Protein AF-A0A356PA70-F1 (afdb_monomer)

Mean predicted aligned error: 7.34 Å

pLDDT: mean 84.81, std 12.38, range [32.56, 98.0]

Foldseek 3Di:
DPPDDPPCDPVNVVVVVLVVLLVVLLVVCCVVCLVVVVVVDQFDPFFLRAALLNPDLVQLLVSLCVSCVSVVHHDDSVVSSVQSVCVSVVHDDDDPVSVVSSLSSLLSSLVSQVVPDDDQQPPADLADRHHRHGFPDWDQDPDPGFIWTADSRNRDIYGYPSAADSPPRDRDPVQWDWDDDPVDPPDTDTD

Sequence (191 aa):
MNKMEIVVDKTMEEAYQTYSLLNEEVARWQNERGSYWTEELNPAETAPYYPLVDFPERVIIELWKRLNRVIGVLVPESVLRGTWSEFIAGKPVADPELVSCLQITVSGIAHLFNASGPDLDKYEGTGCPICGESAALSLLTPPYGKRRLHCTLCRHEWSMTSVGCIRCGSGDASEQNYLTSGEFPGIEVVA

Structure (mmCIF, N/CA/C/O backbone):
data_AF-A0A356PA70-F1
#
_entry.id   AF-A0A356PA70-F1
#
loop_
_atom_site.group_PDB
_atom_site.id
_atom_site.type_symbol
_atom_site.label_atom_id
_atom_site.label_alt_id
_atom_site.label_comp_id
_atom_site.label_asym_id
_atom_site.label_entity_id
_atom_site.label_seq_id
_atom_site.pdbx_PDB_ins_code
_atom_site.Cartn_x
_atom_site.Cartn_y
_atom_site.Cartn_z
_atom_site.occupancy
_atom_site.B_iso_or_equiv
_atom_site.auth_seq_id
_atom_site.auth_comp_id
_atom_site.auth_asym_id
_atom_site.auth_atom_id
_atom_site.pdbx_PDB_model_num
ATOM 1 N N . MET A 1 1 ? 29.172 -23.279 5.428 1.00 33.22 1 MET A N 1
ATOM 2 C CA . MET A 1 1 ? 27.720 -22.998 5.439 1.00 33.22 1 MET A CA 1
ATOM 3 C C . MET A 1 1 ? 27.346 -22.564 6.841 1.00 33.22 1 MET A C 1
ATOM 5 O O . MET A 1 1 ? 27.142 -23.417 7.693 1.00 33.22 1 MET A O 1
ATOM 9 N N . ASN A 1 2 ? 27.365 -21.257 7.100 1.00 32.56 2 ASN A N 1
ATOM 10 C CA . ASN A 1 2 ? 26.897 -20.723 8.372 1.00 32.56 2 ASN A CA 1
ATOM 11 C C . ASN A 1 2 ? 25.387 -20.523 8.225 1.00 32.56 2 ASN A C 1
ATOM 13 O O . ASN A 1 2 ? 24.948 -19.781 7.348 1.00 32.56 2 ASN A O 1
ATOM 17 N N . LYS A 1 3 ? 24.601 -21.286 8.983 1.00 35.38 3 LYS A N 1
ATOM 18 C CA . LYS A 1 3 ? 23.143 -21.193 8.986 1.00 35.38 3 LYS A CA 1
ATOM 19 C C . LYS A 1 3 ? 22.817 -19.892 9.715 1.00 35.38 3 LYS A C 1
ATOM 21 O O . LYS A 1 3 ? 22.989 -19.815 10.925 1.00 35.38 3 LYS A O 1
ATOM 26 N N . MET A 1 4 ? 22.476 -18.852 8.961 1.00 41.22 4 MET A N 1
ATOM 27 C CA . MET A 1 4 ? 22.088 -17.567 9.528 1.00 41.22 4 MET A CA 1
ATOM 28 C C . MET A 1 4 ? 20.709 -17.748 10.160 1.00 41.22 4 MET A C 1
ATOM 30 O O . MET A 1 4 ? 19.692 -17.746 9.470 1.00 41.22 4 MET A O 1
ATOM 34 N N . GLU A 1 5 ? 20.687 -18.007 11.464 1.00 35.59 5 GLU A N 1
ATOM 35 C CA . GLU A 1 5 ? 19.481 -17.834 12.260 1.00 35.59 5 GLU A CA 1
ATOM 36 C C . GLU A 1 5 ? 19.219 -16.333 12.310 1.00 35.59 5 GLU A C 1
ATOM 38 O O . GLU A 1 5 ? 19.942 -15.583 12.964 1.00 35.59 5 GLU A O 1
ATOM 43 N N . ILE A 1 6 ? 18.218 -15.886 11.552 1.00 47.06 6 ILE A N 1
ATOM 44 C CA . ILE A 1 6 ? 17.604 -14.584 11.786 1.00 47.06 6 ILE A CA 1
ATOM 45 C C . ILE A 1 6 ? 17.016 -14.702 13.188 1.00 47.06 6 ILE A C 1
ATOM 47 O O . ILE A 1 6 ? 15.977 -15.333 13.380 1.00 47.06 6 ILE A O 1
ATOM 51 N N . VAL A 1 7 ? 17.745 -14.195 14.181 1.00 41.38 7 VAL A N 1
ATOM 52 C CA . VAL A 1 7 ? 17.243 -14.072 15.543 1.00 41.38 7 VAL A CA 1
ATOM 53 C C . VAL A 1 7 ? 16.084 -13.097 15.440 1.00 41.38 7 VAL A C 1
ATOM 55 O O . VAL A 1 7 ? 16.290 -11.894 15.292 1.00 41.38 7 VAL A O 1
ATOM 58 N N . VAL A 1 8 ? 14.867 -13.635 15.409 1.00 50.09 8 VAL A N 1
ATOM 59 C CA . VAL A 1 8 ? 13.650 -12.840 15.501 1.00 50.09 8 VAL A CA 1
ATOM 60 C C . VAL A 1 8 ? 13.713 -12.178 16.869 1.00 50.09 8 VAL A C 1
ATOM 62 O O . VAL A 1 8 ? 13.491 -12.821 17.895 1.00 50.09 8 VAL A O 1
ATOM 65 N N . ASP A 1 9 ? 14.137 -10.914 16.890 1.00 68.81 9 ASP A N 1
ATOM 66 C CA . ASP A 1 9 ? 14.060 -10.092 18.086 1.00 68.81 9 ASP A CA 1
ATOM 67 C C . ASP A 1 9 ? 12.597 -10.080 18.542 1.00 68.81 9 ASP A C 1
ATOM 69 O O . ASP A 1 9 ? 11.671 -10.082 17.727 1.00 68.81 9 ASP A O 1
ATOM 73 N N . LYS A 1 10 ? 12.376 -10.078 19.854 1.00 59.66 10 LYS A N 1
ATOM 74 C CA . LYS A 1 10 ? 11.040 -10.051 20.452 1.00 59.66 10 LYS A CA 1
ATOM 75 C C . LYS A 1 10 ? 10.206 -8.881 19.903 1.00 59.66 10 LYS A C 1
ATOM 77 O O . LYS A 1 10 ? 9.001 -9.016 19.731 1.00 59.66 10 LYS A O 1
ATOM 82 N N . THR A 1 11 ? 10.872 -7.785 19.543 1.00 81.75 11 THR A N 1
ATOM 83 C CA . THR A 1 11 ? 10.290 -6.612 18.876 1.00 81.75 11 THR A CA 1
ATOM 84 C C . THR A 1 11 ? 9.773 -6.904 17.457 1.00 81.75 11 THR A C 1
ATOM 86 O O . THR A 1 11 ? 8.719 -6.405 17.068 1.00 81.75 11 THR A O 1
ATOM 89 N N . MET A 1 12 ? 10.469 -7.748 16.687 1.00 83.38 12 MET A N 1
ATOM 90 C CA . MET A 1 12 ? 10.080 -8.142 15.328 1.00 83.38 12 MET A CA 1
ATOM 91 C C . MET A 1 12 ? 8.881 -9.087 15.330 1.00 83.38 12 MET A C 1
ATOM 93 O O . MET A 1 12 ? 8.010 -8.968 14.470 1.00 83.38 12 MET A O 1
ATOM 97 N N . GLU A 1 13 ? 8.818 -9.998 16.301 1.00 88.00 13 GLU A N 1
ATOM 98 C CA . GLU A 1 13 ? 7.667 -10.888 16.477 1.00 88.00 13 GLU A CA 1
ATOM 99 C C . GLU A 1 13 ? 6.405 -10.087 16.835 1.00 88.00 13 GLU A C 1
ATOM 101 O O . GLU A 1 13 ? 5.362 -10.253 16.208 1.00 88.00 13 GLU A O 1
ATOM 106 N N . GLU A 1 14 ? 6.510 -9.149 17.780 1.00 87.31 14 GLU A N 1
ATOM 107 C CA . GLU A 1 14 ? 5.408 -8.251 18.159 1.00 87.31 14 GLU A CA 1
ATOM 108 C C . GLU A 1 14 ? 4.945 -7.379 16.973 1.00 87.31 14 GLU A C 1
ATOM 110 O O . GLU A 1 14 ? 3.739 -7.214 16.737 1.00 87.31 14 GLU A O 1
ATOM 115 N N . ALA A 1 15 ? 5.884 -6.872 16.166 1.00 87.81 15 ALA A N 1
ATOM 116 C CA . ALA A 1 15 ? 5.573 -6.126 14.948 1.00 87.81 15 ALA A CA 1
ATOM 117 C C . ALA A 1 15 ? 4.862 -6.997 13.897 1.00 87.81 15 ALA A C 1
ATOM 119 O O . ALA A 1 15 ? 3.875 -6.561 13.298 1.00 87.81 15 ALA A O 1
ATOM 120 N N . TYR A 1 16 ? 5.313 -8.239 13.693 1.00 90.81 16 TYR A N 1
ATOM 121 C CA . TYR A 1 16 ? 4.684 -9.178 12.763 1.00 90.81 16 TYR A CA 1
ATOM 122 C C . TYR A 1 16 ? 3.275 -9.587 13.208 1.00 90.81 16 TYR A C 1
ATOM 124 O O . TYR A 1 16 ? 2.359 -9.664 12.384 1.00 90.81 16 TYR A O 1
ATOM 132 N N . GLN A 1 17 ? 3.069 -9.797 14.508 1.00 92.25 17 GLN A N 1
ATOM 133 C CA . GLN A 1 17 ? 1.748 -10.077 15.072 1.00 92.25 17 GLN A CA 1
ATOM 134 C C . GLN A 1 17 ? 0.797 -8.898 14.857 1.00 92.25 17 GLN A C 1
ATOM 136 O O . GLN A 1 17 ? -0.317 -9.086 14.366 1.00 92.25 17 GLN A O 1
ATOM 141 N N . THR A 1 18 ? 1.257 -7.674 15.127 1.00 92.06 18 THR A N 1
ATOM 142 C CA . THR A 1 18 ? 0.486 -6.446 14.875 1.00 92.06 18 THR A CA 1
ATOM 143 C C . THR A 1 18 ? 0.126 -6.312 13.396 1.00 92.06 18 THR A C 1
ATOM 145 O O . THR A 1 18 ? -1.032 -6.086 13.047 1.00 92.06 18 THR A O 1
ATOM 148 N N . TYR A 1 19 ? 1.102 -6.515 12.510 1.00 93.12 19 TYR A N 1
ATOM 149 C CA . TYR A 1 19 ? 0.891 -6.527 11.067 1.00 93.12 19 TYR A CA 1
ATOM 150 C C . TYR A 1 19 ? -0.158 -7.566 10.648 1.00 93.12 19 TYR A C 1
ATOM 152 O O . TYR A 1 19 ? -1.049 -7.259 9.856 1.00 93.12 19 TYR A O 1
ATOM 160 N N . SER A 1 20 ? -0.079 -8.785 11.181 1.00 94.69 20 SER A N 1
ATOM 161 C CA . SER A 1 20 ? -1.006 -9.871 10.848 1.00 94.69 20 SER A CA 1
ATOM 162 C C . SER A 1 20 ? -2.437 -9.529 11.266 1.00 94.69 20 SER A C 1
ATOM 164 O O . SER A 1 20 ? -3.341 -9.602 10.435 1.00 94.69 20 SER A O 1
ATOM 166 N N . LEU A 1 21 ? -2.628 -9.028 12.491 1.00 96.00 21 LEU A N 1
ATOM 167 C CA . LEU A 1 21 ? -3.931 -8.573 12.995 1.00 96.00 21 LEU A CA 1
ATOM 168 C C . LEU A 1 21 ? -4.545 -7.466 12.130 1.00 96.00 21 LEU A C 1
ATOM 170 O O . LEU A 1 21 ? -5.741 -7.481 11.839 1.00 96.00 21 LEU A O 1
ATOM 174 N N . LEU A 1 22 ? -3.729 -6.506 11.690 1.00 96.31 22 LEU A N 1
ATOM 175 C CA . LEU A 1 22 ? -4.184 -5.434 10.809 1.00 96.31 22 LEU A CA 1
ATOM 176 C C . LEU A 1 22 ? -4.644 -5.971 9.445 1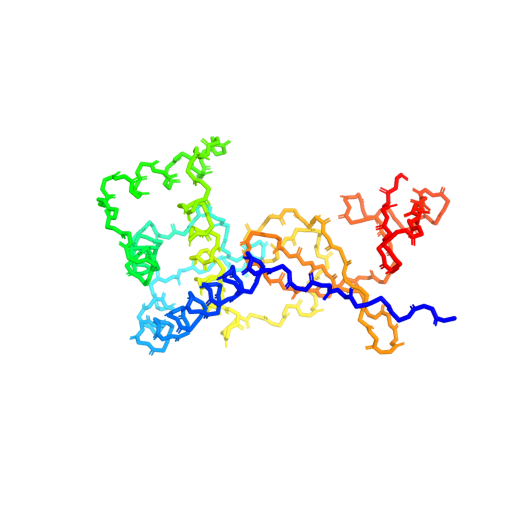.00 96.31 22 LEU A C 1
ATOM 178 O O . LEU A 1 22 ? -5.684 -5.545 8.947 1.00 96.31 22 LEU A O 1
ATOM 182 N N . ASN A 1 23 ? -3.918 -6.924 8.849 1.00 95.62 23 ASN A N 1
ATOM 183 C CA . ASN A 1 23 ? -4.325 -7.535 7.577 1.00 95.62 23 ASN A CA 1
ATOM 184 C C . ASN A 1 23 ? -5.580 -8.411 7.720 1.00 95.62 23 ASN A C 1
ATOM 186 O O . ASN A 1 23 ? -6.406 -8.439 6.808 1.00 95.62 23 ASN A O 1
ATOM 190 N N . GLU A 1 24 ? -5.764 -9.086 8.856 1.00 97.19 24 GLU A N 1
ATOM 191 C CA . GLU A 1 24 ? -7.005 -9.811 9.151 1.00 97.19 24 GLU A CA 1
ATOM 192 C C . GLU A 1 24 ? -8.213 -8.869 9.218 1.00 97.19 24 GLU A C 1
ATOM 194 O O . GLU A 1 24 ? -9.271 -9.183 8.666 1.00 97.19 24 GLU A O 1
ATOM 199 N N . GLU A 1 25 ? -8.069 -7.693 9.840 1.00 98.00 25 GLU A N 1
ATOM 200 C CA . GLU A 1 25 ? -9.142 -6.691 9.854 1.00 98.00 25 GLU A CA 1
ATOM 201 C C . GLU A 1 25 ? -9.393 -6.099 8.466 1.00 98.00 25 GLU A C 1
ATOM 203 O O . GLU A 1 25 ? -10.552 -5.895 8.108 1.00 98.00 25 GLU A O 1
ATOM 208 N N . VAL A 1 26 ? -8.355 -5.880 7.648 1.00 97.06 26 VAL A N 1
ATOM 209 C CA . VAL A 1 26 ? -8.542 -5.502 6.236 1.00 97.06 26 VAL A CA 1
ATOM 210 C C . VAL A 1 26 ? -9.380 -6.554 5.512 1.00 97.06 26 VAL A C 1
ATOM 212 O O . VAL A 1 26 ? -10.379 -6.200 4.891 1.00 97.06 26 VAL A O 1
ATOM 215 N N . ALA A 1 27 ? -9.027 -7.837 5.620 1.00 95.94 27 ALA A N 1
ATOM 216 C CA . ALA A 1 27 ? -9.766 -8.916 4.969 1.00 95.94 27 ALA A CA 1
ATOM 217 C C . ALA A 1 27 ? -11.222 -8.987 5.458 1.00 95.94 27 ALA A C 1
ATOM 219 O O . ALA A 1 27 ? -12.150 -9.153 4.665 1.00 95.94 27 ALA A O 1
ATOM 220 N N . ARG A 1 28 ? -11.450 -8.810 6.763 1.00 97.44 28 ARG A N 1
ATOM 221 C CA . ARG A 1 28 ? -12.800 -8.739 7.336 1.00 97.44 28 ARG A CA 1
ATOM 222 C C . ARG A 1 28 ? -13.589 -7.560 6.774 1.00 97.44 28 ARG A C 1
ATOM 224 O O . ARG A 1 28 ? -14.715 -7.746 6.324 1.00 97.44 28 ARG A O 1
ATOM 231 N N . TRP A 1 29 ? -12.997 -6.370 6.757 1.00 97.19 29 TRP A N 1
ATOM 232 C CA . TRP A 1 29 ? -13.618 -5.176 6.197 1.00 97.19 29 TRP A CA 1
ATOM 233 C C . TRP A 1 29 ? -13.940 -5.342 4.708 1.00 97.19 29 TRP A C 1
ATOM 235 O O . TRP A 1 29 ? -15.041 -4.995 4.293 1.00 97.19 29 TRP A O 1
ATOM 245 N N . GLN A 1 30 ? -13.044 -5.938 3.917 1.00 94.69 30 GLN A N 1
ATOM 246 C CA . GLN A 1 30 ? -13.295 -6.248 2.506 1.00 94.69 30 GLN A CA 1
ATOM 247 C C . GLN A 1 30 ? -14.472 -7.220 2.341 1.00 94.69 30 GLN A C 1
ATOM 249 O O . GLN A 1 30 ? -15.325 -7.004 1.488 1.00 94.69 30 GLN A O 1
ATOM 254 N N . ASN A 1 31 ? -14.581 -8.246 3.186 1.00 94.81 31 ASN A N 1
ATOM 255 C CA . ASN A 1 31 ? -15.717 -9.171 3.148 1.00 94.81 31 ASN A CA 1
ATOM 256 C C . ASN A 1 31 ? -17.044 -8.499 3.551 1.00 94.81 31 ASN A C 1
ATOM 258 O O . ASN A 1 31 ? -18.088 -8.800 2.979 1.00 94.81 31 ASN A O 1
ATOM 262 N N . GLU A 1 32 ? -17.019 -7.592 4.530 1.00 96.00 32 GLU A N 1
ATOM 263 C CA . GLU A 1 32 ? -18.214 -6.905 5.045 1.00 96.00 32 GLU A CA 1
ATOM 264 C C . GLU A 1 32 ? -18.683 -5.737 4.166 1.00 96.00 32 GLU A C 1
ATOM 266 O O . GLU A 1 32 ? -19.878 -5.448 4.088 1.00 96.00 32 GLU A O 1
ATOM 271 N N . ARG A 1 33 ? -17.736 -4.999 3.583 1.00 94.69 33 ARG A N 1
ATOM 272 C CA . ARG A 1 33 ? -17.954 -3.679 2.970 1.00 94.69 33 ARG A CA 1
ATOM 273 C C . ARG A 1 33 ? -17.484 -3.612 1.521 1.00 94.69 33 ARG A C 1
ATOM 275 O O . ARG A 1 33 ? -17.727 -2.600 0.872 1.00 94.69 33 ARG A O 1
ATOM 282 N N . GLY A 1 34 ? -16.827 -4.657 1.019 1.00 90.38 34 GLY A N 1
ATOM 283 C CA . GLY A 1 34 ? -16.203 -4.670 -0.301 1.00 90.38 34 GLY A CA 1
ATOM 284 C C . GLY A 1 34 ? -17.190 -4.391 -1.419 1.00 90.38 34 GLY A C 1
ATOM 285 O O . GLY A 1 34 ? -16.941 -3.480 -2.187 1.00 90.38 34 GLY A O 1
ATOM 286 N N . SER A 1 35 ? -18.341 -5.072 -1.466 1.00 90.06 35 SER A N 1
ATOM 287 C CA . SER A 1 35 ? -19.355 -4.838 -2.511 1.00 90.06 35 SER A CA 1
ATOM 288 C C . SER A 1 35 ? -19.835 -3.386 -2.552 1.00 90.06 35 SER A C 1
ATOM 290 O O . SER A 1 35 ? -19.812 -2.760 -3.606 1.00 90.06 35 SER A O 1
ATOM 292 N N . TYR A 1 36 ? -20.187 -2.832 -1.389 1.00 92.06 36 TYR A N 1
ATOM 293 C CA . TYR A 1 36 ? -20.595 -1.435 -1.250 1.00 92.06 36 TYR A CA 1
ATOM 294 C C . TYR A 1 36 ? -19.511 -0.475 -1.755 1.00 92.06 36 TYR A C 1
ATOM 296 O O . TYR A 1 36 ? -19.795 0.451 -2.509 1.00 92.06 36 TYR A O 1
ATOM 304 N N . TRP A 1 37 ? -18.255 -0.691 -1.356 1.00 91.25 37 TRP A N 1
ATOM 305 C CA . TRP A 1 37 ? -17.171 0.190 -1.776 1.00 91.25 37 TRP A CA 1
ATOM 306 C C . TRP A 1 37 ? -16.777 -0.012 -3.234 1.00 91.25 37 TRP A C 1
ATOM 308 O O . TRP A 1 37 ? -16.460 0.970 -3.883 1.00 91.25 37 TRP A O 1
ATOM 318 N N . THR A 1 38 ? -16.847 -1.221 -3.781 1.00 86.38 38 THR A N 1
ATOM 319 C CA . THR A 1 38 ? -16.597 -1.472 -5.205 1.00 86.38 38 THR A CA 1
ATOM 320 C C . THR A 1 38 ? -17.609 -0.749 -6.097 1.00 86.38 38 THR A C 1
ATOM 322 O O . THR A 1 38 ? -17.225 -0.284 -7.161 1.00 86.38 38 THR A O 1
ATOM 325 N N . GLU A 1 39 ? -18.869 -0.601 -5.672 1.00 86.12 39 GLU A N 1
ATOM 326 C CA . GLU A 1 39 ? -19.876 0.198 -6.397 1.00 86.12 39 GLU A CA 1
ATOM 327 C C . GLU A 1 39 ? -19.610 1.711 -6.308 1.00 86.12 39 GLU A C 1
ATOM 329 O O . GLU A 1 39 ? -19.845 2.452 -7.260 1.00 86.12 39 GLU A O 1
ATOM 334 N N . GLU A 1 40 ? -19.114 2.177 -5.163 1.00 86.94 40 GLU A N 1
ATOM 335 C CA . GLU A 1 40 ? -18.864 3.598 -4.896 1.00 86.94 40 GLU A CA 1
ATOM 336 C C . GLU A 1 40 ? -17.494 4.091 -5.388 1.00 86.94 40 GLU A C 1
ATOM 338 O O . GLU A 1 40 ? -17.271 5.298 -5.528 1.00 86.94 40 GLU A O 1
ATOM 343 N N . LEU A 1 41 ? -16.547 3.179 -5.583 1.00 84.12 41 LEU A N 1
ATOM 344 C CA . LEU A 1 41 ? -15.238 3.458 -6.143 1.00 84.12 41 LEU A CA 1
ATOM 345 C C . LEU A 1 41 ? -15.380 3.480 -7.673 1.00 84.12 41 LEU A C 1
ATOM 347 O O . LEU A 1 41 ? -15.794 2.503 -8.279 1.00 84.12 41 LEU A O 1
ATOM 351 N N . ASN A 1 42 ? -14.963 4.570 -8.320 1.00 80.81 42 ASN A N 1
ATOM 352 C CA . ASN A 1 42 ? -15.040 4.727 -9.777 1.00 80.81 42 ASN A CA 1
ATOM 353 C C . ASN A 1 42 ? -13.627 4.740 -10.390 1.00 80.81 42 ASN A C 1
ATOM 355 O O . ASN A 1 42 ? -12.970 5.781 -10.313 1.00 80.81 42 ASN A O 1
ATOM 359 N N . PRO A 1 43 ? -13.121 3.612 -10.920 1.00 80.69 43 PRO A N 1
ATOM 360 C CA . PRO A 1 43 ? -11.761 3.545 -11.432 1.00 80.69 43 PRO A CA 1
ATOM 361 C C . PRO A 1 43 ? -11.660 4.330 -12.734 1.00 80.69 43 PRO A C 1
ATOM 363 O O . PRO A 1 43 ? -12.626 4.420 -13.493 1.00 80.69 43 PRO A O 1
ATOM 366 N N . ALA A 1 44 ? -10.471 4.841 -13.035 1.00 84.88 44 ALA A N 1
ATOM 367 C CA . ALA A 1 44 ? -10.174 5.330 -14.373 1.00 84.88 44 ALA A CA 1
ATOM 368 C C . ALA A 1 44 ? -10.302 4.197 -15.409 1.00 84.88 44 ALA A C 1
ATOM 370 O O . ALA A 1 44 ? -10.119 3.023 -15.099 1.00 84.88 44 ALA A O 1
ATOM 371 N N . GLU A 1 45 ? -10.574 4.540 -16.668 1.00 83.31 45 GLU A N 1
ATOM 372 C CA . GLU A 1 45 ? -10.654 3.545 -17.750 1.00 83.31 45 GLU A CA 1
ATOM 373 C C . GLU A 1 45 ? -9.283 2.934 -18.090 1.00 83.31 45 GLU A C 1
ATOM 375 O O . GLU A 1 45 ? -9.195 1.825 -18.616 1.00 83.31 45 GLU A O 1
ATOM 380 N N . THR A 1 46 ? -8.203 3.653 -17.781 1.00 85.12 46 THR A N 1
ATOM 381 C CA . THR A 1 46 ? -6.821 3.262 -18.068 1.00 85.12 46 THR A CA 1
ATOM 382 C C . THR A 1 46 ? -5.932 3.487 -16.856 1.00 85.12 46 THR A C 1
ATOM 384 O O . THR A 1 46 ? -6.148 4.429 -16.099 1.00 85.12 46 THR A O 1
ATOM 387 N N . ALA A 1 47 ? -4.887 2.669 -16.717 1.00 86.44 47 ALA A N 1
ATOM 388 C CA . ALA A 1 47 ? -3.906 2.807 -15.648 1.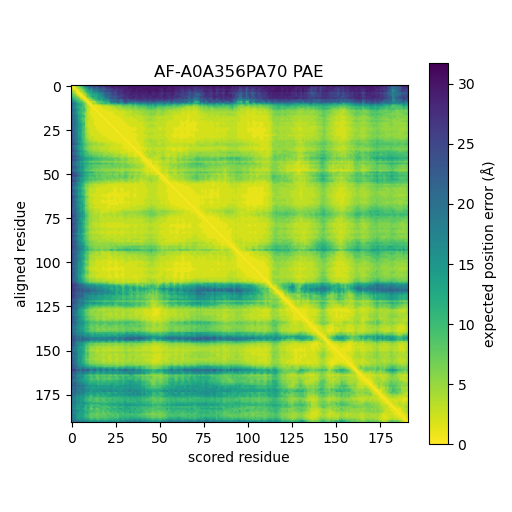00 86.44 47 ALA A CA 1
ATOM 389 C C . ALA A 1 47 ? -3.247 4.212 -15.617 1.00 86.44 47 ALA A C 1
ATOM 391 O O . ALA A 1 47 ? -2.883 4.727 -16.679 1.00 86.44 47 ALA A O 1
ATOM 392 N N . PRO A 1 48 ? -3.001 4.794 -14.426 1.00 89.56 48 PRO A N 1
ATOM 393 C CA . PRO A 1 48 ? -3.346 4.256 -13.108 1.00 89.56 48 PRO A CA 1
ATOM 394 C C . PRO A 1 48 ? -4.859 4.267 -12.831 1.00 89.56 48 PRO A C 1
ATOM 396 O O . PRO A 1 48 ? -5.514 5.285 -13.024 1.00 89.56 48 PRO A O 1
ATOM 399 N N . TYR A 1 49 ? -5.407 3.140 -12.363 1.00 86.19 49 TYR A N 1
ATOM 400 C CA . TYR A 1 49 ? -6.857 2.970 -12.178 1.00 86.19 49 TYR A CA 1
ATOM 401 C C . TYR A 1 49 ? -7.416 3.744 -10.975 1.00 86.19 49 TYR A C 1
ATOM 403 O O . TYR A 1 49 ? -8.561 4.179 -11.012 1.00 86.19 49 TYR A O 1
ATOM 411 N N . TYR A 1 50 ? -6.614 3.932 -9.927 1.00 83.81 50 TYR A N 1
ATOM 412 C CA . TYR A 1 50 ? -6.943 4.730 -8.744 1.00 83.81 50 TYR A CA 1
ATOM 413 C C . TYR A 1 50 ? -5.716 5.476 -8.237 1.00 83.81 50 TYR A C 1
ATOM 415 O O . TYR A 1 50 ? -5.099 5.038 -7.259 1.00 83.81 50 TYR A O 1
ATOM 423 N N . PRO A 1 51 ? -5.346 6.607 -8.859 1.00 83.88 51 PRO A N 1
ATOM 424 C CA . PRO A 1 51 ? -4.371 7.513 -8.273 1.00 83.88 51 PRO A CA 1
ATOM 425 C C . PRO A 1 51 ? -4.691 7.759 -6.798 1.00 83.88 51 PRO A C 1
ATOM 427 O O . PRO A 1 51 ? -5.851 7.920 -6.426 1.00 83.88 51 PRO A O 1
ATOM 430 N N . LEU A 1 52 ? -3.666 7.795 -5.943 1.00 79.50 52 LEU A N 1
ATOM 431 C CA . LEU A 1 52 ? -3.858 7.948 -4.494 1.00 79.50 52 LEU A CA 1
ATOM 432 C C . LEU A 1 52 ? -4.751 9.157 -4.142 1.00 79.50 52 LEU A C 1
ATOM 434 O O . LEU A 1 52 ? -5.561 9.091 -3.220 1.00 79.50 52 LEU A O 1
ATOM 438 N N . VAL A 1 53 ? -4.604 10.246 -4.898 1.00 80.25 53 VAL A N 1
ATOM 439 C CA . VAL A 1 53 ? -5.359 11.498 -4.737 1.00 80.25 53 VAL A CA 1
ATOM 440 C C . VAL A 1 53 ? -6.854 11.360 -5.040 1.00 80.25 53 VAL A C 1
ATOM 442 O O . VAL A 1 53 ? -7.637 12.183 -4.573 1.00 80.25 53 VAL A O 1
ATOM 445 N N . ASP A 1 54 ? -7.252 10.310 -5.759 1.00 84.06 54 ASP A N 1
ATOM 446 C CA . ASP A 1 54 ? -8.630 10.076 -6.191 1.00 84.06 54 ASP A CA 1
ATOM 447 C C . ASP A 1 54 ? -9.394 9.127 -5.254 1.00 84.06 54 ASP A C 1
ATOM 449 O O . ASP A 1 54 ? -10.596 8.910 -5.435 1.00 84.06 54 ASP A O 1
ATOM 453 N N . PHE A 1 55 ? -8.746 8.569 -4.219 1.00 83.44 55 PHE A N 1
ATOM 454 C CA . PHE A 1 55 ? -9.461 7.766 -3.229 1.00 83.44 55 PHE A CA 1
ATOM 455 C C . PHE A 1 55 ? -10.502 8.619 -2.492 1.00 83.44 55 PHE A C 1
ATOM 457 O O . PHE A 1 55 ? -10.151 9.640 -1.888 1.00 83.44 55 PHE A O 1
ATOM 464 N N . PRO A 1 56 ? -11.77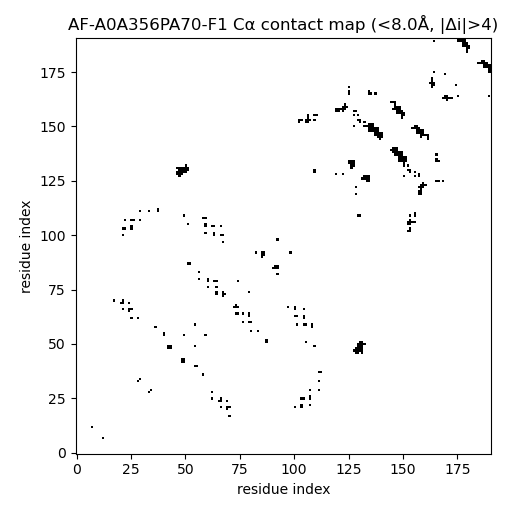9 8.187 -2.441 1.00 89.62 56 PRO A N 1
ATOM 465 C CA . PRO A 1 56 ? -12.783 8.886 -1.657 1.00 89.62 56 PRO A CA 1
ATOM 466 C C . PRO A 1 56 ? -12.367 8.935 -0.184 1.00 89.62 56 PRO A C 1
ATOM 468 O O . PRO A 1 56 ? -12.230 7.899 0.464 1.00 89.62 56 PRO A O 1
ATOM 471 N N . GLU A 1 57 ? -12.238 10.132 0.389 1.00 93.00 57 GLU A N 1
ATOM 472 C CA . GLU A 1 57 ? -11.795 10.301 1.783 1.00 93.00 57 GLU A CA 1
ATOM 473 C C . GLU A 1 57 ? -12.605 9.429 2.761 1.00 93.00 57 GLU A C 1
ATOM 475 O O . GLU A 1 57 ? -12.057 8.814 3.667 1.00 93.00 57 GLU A O 1
ATOM 480 N N . ARG A 1 58 ? -13.915 9.285 2.535 1.00 94.44 58 ARG A N 1
ATOM 481 C CA . ARG A 1 58 ? -14.799 8.430 3.344 1.00 94.44 58 ARG A CA 1
ATOM 482 C C . ARG A 1 58 ? -14.320 6.978 3.479 1.00 94.44 58 ARG A C 1
ATOM 484 O O . ARG A 1 58 ? -14.429 6.433 4.575 1.00 94.44 58 ARG A O 1
ATOM 491 N N . VAL A 1 59 ? -13.792 6.364 2.415 1.00 93.81 59 VAL A N 1
ATOM 492 C CA . VAL A 1 59 ? -13.343 4.962 2.464 1.00 93.81 59 VAL A CA 1
ATOM 493 C C . VAL A 1 59 ? -12.026 4.851 3.227 1.00 93.81 59 VAL A C 1
ATOM 495 O O . VAL A 1 59 ? -11.867 3.953 4.054 1.00 93.81 59 VAL A O 1
ATOM 498 N N . ILE A 1 60 ? -11.133 5.829 3.032 1.00 95.00 60 ILE A N 1
ATOM 499 C CA . ILE A 1 60 ? -9.864 5.942 3.756 1.00 95.00 60 ILE A CA 1
ATOM 500 C C . ILE A 1 60 ? -10.144 6.063 5.251 1.00 95.00 60 ILE A C 1
ATOM 502 O O . ILE A 1 60 ? -9.664 5.260 6.042 1.00 95.00 60 ILE A O 1
ATOM 506 N N . ILE A 1 61 ? -10.977 7.026 5.644 1.00 96.94 61 ILE A N 1
ATOM 507 C CA . ILE A 1 61 ? -11.290 7.290 7.049 1.00 96.94 61 ILE A CA 1
ATOM 508 C C . ILE A 1 61 ? -12.028 6.110 7.697 1.00 96.94 61 ILE A C 1
ATOM 510 O O . ILE A 1 61 ? -11.741 5.790 8.852 1.00 96.94 61 ILE A O 1
ATOM 514 N N . GLU A 1 62 ? -12.944 5.437 6.987 1.00 97.12 62 GLU A N 1
ATOM 515 C CA . GLU A 1 62 ? -13.661 4.263 7.511 1.00 97.12 62 GLU A CA 1
ATOM 516 C C . GLU A 1 62 ? -12.693 3.135 7.890 1.00 97.12 62 GLU A C 1
ATOM 518 O O . GLU A 1 62 ? -12.693 2.687 9.044 1.00 97.12 62 GLU A O 1
ATOM 523 N N . LEU A 1 63 ? -11.861 2.692 6.943 1.00 97.31 63 LEU A N 1
ATOM 524 C CA . LEU A 1 63 ? -10.933 1.588 7.176 1.00 97.31 63 LEU A CA 1
ATOM 525 C C . LEU A 1 63 ? -9.807 2.002 8.130 1.00 97.31 63 LEU A C 1
ATOM 527 O O . LEU A 1 63 ? -9.522 1.281 9.085 1.00 97.31 63 LEU A O 1
ATOM 531 N N . TRP A 1 64 ? -9.230 3.193 7.969 1.00 97.19 64 TRP A N 1
ATOM 532 C CA . TRP A 1 64 ? -8.144 3.658 8.833 1.00 97.19 64 TRP A CA 1
ATOM 533 C C . TRP A 1 64 ? -8.565 3.733 10.301 1.00 97.19 64 TRP A C 1
ATOM 535 O O . TRP A 1 64 ? -7.828 3.313 11.195 1.00 97.19 64 TRP A O 1
ATOM 545 N N . LYS A 1 65 ? -9.790 4.191 10.571 1.00 97.19 65 LYS A N 1
ATOM 546 C CA . LYS A 1 65 ? -10.364 4.214 11.922 1.00 97.19 65 LYS A CA 1
ATOM 547 C C . LYS A 1 65 ? -10.566 2.810 12.493 1.00 97.19 65 LYS A C 1
ATOM 549 O O . LYS A 1 65 ? -10.394 2.630 13.698 1.00 97.19 65 LYS A O 1
ATOM 554 N N . ARG A 1 66 ? -10.928 1.819 11.668 1.00 97.19 66 ARG A N 1
ATOM 555 C CA . ARG A 1 66 ? -11.007 0.408 12.090 1.00 97.19 66 ARG A CA 1
ATOM 556 C C . ARG A 1 66 ? -9.630 -0.136 12.458 1.00 97.19 66 ARG A C 1
ATOM 558 O O . ARG A 1 66 ? -9.482 -0.675 13.549 1.00 97.19 66 ARG A O 1
ATOM 565 N N . LEU A 1 67 ? -8.626 0.088 11.613 1.00 97.62 67 LEU A N 1
ATOM 566 C CA . LEU A 1 67 ? -7.257 -0.373 11.855 1.00 97.62 67 LEU A CA 1
ATOM 567 C C . LEU A 1 67 ? -6.658 0.221 13.135 1.00 97.62 67 LEU A C 1
ATOM 569 O O . LEU A 1 67 ? -6.141 -0.521 13.965 1.00 97.62 67 LEU A O 1
ATOM 573 N N . ASN A 1 68 ? -6.828 1.527 13.365 1.00 95.69 68 ASN A N 1
ATOM 574 C CA . ASN A 1 68 ? -6.392 2.160 14.615 1.00 95.69 68 ASN A CA 1
ATOM 575 C C . ASN A 1 68 ? -7.058 1.526 15.854 1.00 95.69 68 ASN A C 1
ATOM 577 O O . ASN A 1 68 ? -6.406 1.314 16.872 1.00 95.69 68 ASN A O 1
ATOM 581 N N . ARG A 1 69 ? -8.344 1.152 15.772 1.00 95.25 69 ARG A N 1
ATOM 582 C CA . ARG A 1 69 ? -9.042 0.480 16.883 1.00 95.25 69 ARG A CA 1
ATOM 583 C C . ARG A 1 69 ? -8.503 -0.917 17.169 1.00 95.25 69 ARG A C 1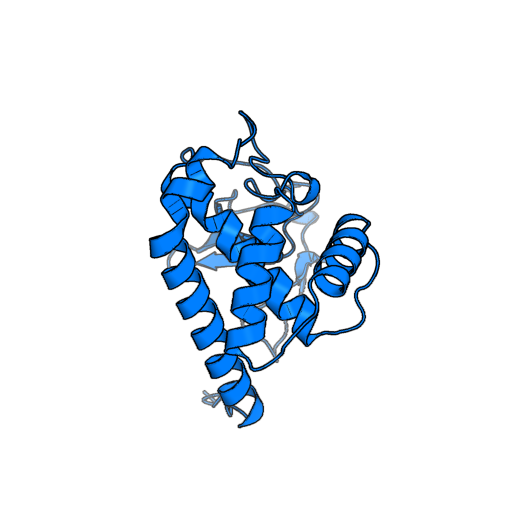
ATOM 585 O O . ARG A 1 69 ? -8.467 -1.296 18.335 1.00 95.25 69 ARG A O 1
ATOM 592 N N . VAL A 1 70 ? -8.095 -1.667 16.142 1.00 95.00 70 VAL A N 1
ATOM 593 C CA . VAL A 1 70 ? -7.502 -3.008 16.307 1.00 95.00 70 VAL A CA 1
ATOM 594 C C . VAL A 1 70 ? -6.232 -2.946 17.145 1.00 95.00 70 VAL A C 1
ATOM 596 O O . VAL A 1 70 ? -6.031 -3.795 18.007 1.00 95.00 70 VAL A O 1
ATOM 599 N N . ILE A 1 71 ? -5.427 -1.900 16.962 1.00 92.12 71 ILE A N 1
ATOM 600 C CA . ILE A 1 71 ? -4.210 -1.669 17.753 1.00 92.12 71 ILE A CA 1
ATOM 601 C C . ILE A 1 71 ? -4.469 -0.884 19.052 1.00 92.12 71 ILE A C 1
ATOM 603 O O . ILE A 1 71 ? -3.533 -0.448 19.712 1.00 92.12 71 ILE A O 1
ATOM 607 N N . GLY A 1 72 ? -5.736 -0.689 19.438 1.00 91.62 72 GLY A N 1
ATOM 608 C CA . GLY A 1 72 ? -6.118 -0.036 20.693 1.00 91.62 72 GLY A CA 1
ATOM 609 C C . GLY A 1 72 ? -5.990 1.492 20.705 1.00 91.62 72 GLY A C 1
ATOM 610 O O . GLY A 1 72 ? -6.125 2.100 21.767 1.00 91.62 72 GLY A O 1
ATOM 611 N N . VAL A 1 73 ? -5.773 2.131 19.552 1.00 91.62 73 VAL A N 1
ATOM 612 C CA . VAL A 1 73 ? -5.609 3.586 19.434 1.00 91.62 73 VAL A CA 1
ATOM 613 C C . VAL A 1 73 ? -6.924 4.234 18.997 1.00 91.62 73 VAL A C 1
ATOM 615 O O . VAL A 1 73 ? -7.495 3.937 17.946 1.00 91.62 73 VAL A O 1
ATOM 618 N N . LEU A 1 74 ? -7.425 5.167 19.806 1.00 92.25 74 LEU A N 1
ATOM 619 C CA . LEU A 1 74 ? -8.599 5.971 19.470 1.00 92.25 74 LEU A CA 1
ATOM 620 C C . LEU A 1 74 ? -8.164 7.313 18.885 1.00 92.25 74 LEU A C 1
ATOM 622 O O . LEU A 1 74 ? -7.890 8.261 19.616 1.00 92.25 74 LEU A O 1
ATOM 626 N N . VAL A 1 75 ? -8.145 7.396 17.557 1.00 93.19 75 VAL A N 1
ATOM 627 C CA . VAL A 1 75 ? -7.818 8.633 16.840 1.00 93.19 75 VAL A CA 1
ATOM 628 C C . VAL A 1 75 ? -9.106 9.389 16.486 1.00 93.19 75 VAL A C 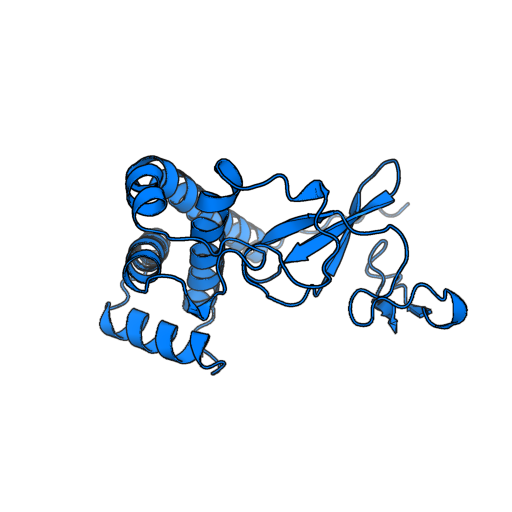1
ATOM 630 O O . VAL A 1 75 ? -10.004 8.807 15.862 1.00 93.19 75 VAL A O 1
ATOM 633 N N . PRO A 1 76 ? -9.246 10.674 16.867 1.00 95.38 76 PRO A N 1
ATOM 634 C CA . PRO A 1 76 ? -10.366 11.497 16.433 1.00 95.38 76 PRO A CA 1
ATOM 635 C C . PRO A 1 76 ? -10.418 11.610 14.910 1.00 95.38 76 PRO A C 1
ATOM 637 O O . PRO A 1 76 ? -9.401 11.746 14.237 1.00 95.38 76 PRO A O 1
ATOM 640 N N . GLU A 1 77 ? -11.624 11.626 14.353 1.00 95.56 77 GLU A N 1
ATOM 641 C CA . GLU A 1 77 ? -11.801 11.675 12.900 1.00 95.56 77 GLU A CA 1
ATOM 642 C C . GLU A 1 77 ? -11.244 12.957 12.265 1.00 95.56 77 GLU A C 1
ATOM 644 O O . GLU A 1 77 ? -10.741 12.923 11.147 1.00 95.56 77 GLU A O 1
ATOM 649 N N . SER A 1 78 ? -11.277 14.077 12.993 1.00 95.56 78 SER A N 1
ATOM 650 C CA . SER A 1 78 ? -10.658 15.334 12.563 1.00 95.56 78 SER A CA 1
ATOM 651 C C . SER A 1 78 ? -9.146 15.210 12.372 1.00 95.56 78 SER A C 1
ATOM 653 O O . SER A 1 78 ? -8.608 15.807 11.443 1.00 95.56 78 SER A O 1
ATOM 655 N N . VAL A 1 79 ? -8.474 14.415 13.213 1.00 94.69 79 VAL A N 1
ATOM 656 C CA . VAL A 1 79 ? -7.040 14.131 13.086 1.00 94.69 79 VAL A CA 1
ATOM 657 C C . VAL A 1 79 ? -6.802 13.270 11.852 1.00 94.69 79 VAL A C 1
ATOM 659 O O . VAL A 1 79 ? -6.002 13.657 11.013 1.00 94.69 79 VAL A O 1
ATOM 662 N N . LEU A 1 80 ? -7.565 12.184 11.671 1.00 95.62 80 LEU A N 1
ATOM 663 C CA . LEU A 1 80 ? -7.443 11.321 10.487 1.00 95.62 80 LEU A CA 1
ATOM 664 C C . LEU A 1 80 ? -7.616 12.106 9.176 1.00 95.62 80 LEU A C 1
ATOM 666 O O . LEU A 1 80 ? -6.818 11.952 8.258 1.00 95.62 80 LEU A O 1
ATOM 670 N N . ARG A 1 81 ? -8.623 12.985 9.094 1.00 95.56 81 ARG A N 1
ATOM 671 C CA . ARG A 1 81 ? -8.856 13.836 7.911 1.00 95.56 81 ARG A CA 1
ATOM 672 C C . ARG A 1 81 ? -7.722 14.835 7.688 1.00 95.56 81 ARG A C 1
ATOM 674 O O . ARG A 1 81 ? -7.260 14.993 6.562 1.00 95.56 81 ARG A O 1
ATOM 681 N N . GLY A 1 82 ? -7.242 15.477 8.756 1.00 94.12 82 GLY A N 1
ATOM 682 C CA . GLY A 1 82 ? -6.092 16.380 8.684 1.00 94.12 82 GLY A CA 1
ATOM 683 C C . GLY A 1 82 ? -4.840 15.669 8.172 1.00 94.12 82 GLY A C 1
ATOM 684 O O . GLY A 1 82 ? -4.218 16.127 7.218 1.00 94.12 82 GLY A O 1
ATOM 685 N N . THR A 1 83 ? -4.527 14.502 8.734 1.00 93.69 83 THR A N 1
ATOM 686 C CA . THR A 1 83 ? -3.370 13.700 8.330 1.00 93.69 83 THR A CA 1
ATOM 687 C C . THR A 1 83 ? -3.506 13.163 6.908 1.00 93.69 83 THR A C 1
ATOM 689 O O . THR A 1 83 ? -2.532 13.184 6.163 1.00 93.69 83 THR A O 1
ATOM 692 N N . TRP A 1 84 ? -4.701 12.727 6.493 1.00 94.06 84 TRP A N 1
ATOM 693 C CA . TRP A 1 84 ? -4.955 12.344 5.102 1.00 94.06 84 TRP A CA 1
ATOM 694 C C . TRP A 1 84 ? -4.666 13.507 4.149 1.00 94.06 84 TRP A C 1
ATOM 696 O O . TRP A 1 84 ? -3.941 13.330 3.173 1.00 94.06 84 TRP A O 1
ATOM 706 N N . SER A 1 85 ? -5.161 14.705 4.474 1.00 92.69 85 SER A N 1
ATOM 707 C CA . SER A 1 85 ? -4.927 15.925 3.694 1.00 92.69 85 SER A CA 1
ATOM 708 C C . SER A 1 85 ? -3.441 16.293 3.589 1.00 92.69 85 SER A C 1
ATOM 710 O O . SER A 1 85 ? -2.969 16.697 2.526 1.00 92.69 85 SER A O 1
ATOM 712 N N . GLU A 1 86 ? -2.681 16.135 4.672 1.00 92.19 86 GLU A N 1
ATOM 713 C CA . GLU A 1 86 ? -1.231 16.344 4.669 1.00 92.19 86 GLU A CA 1
ATOM 714 C C . GLU A 1 86 ? -0.501 15.298 3.821 1.00 92.19 86 GLU A C 1
ATOM 716 O O . GLU A 1 86 ? 0.356 15.660 3.012 1.00 92.19 86 GLU A O 1
ATOM 721 N N . PHE A 1 87 ? -0.882 14.028 3.956 1.00 90.88 87 PHE A N 1
ATOM 722 C CA . PHE A 1 87 ? -0.287 12.914 3.228 1.00 90.88 87 PHE A CA 1
ATOM 723 C C . PHE A 1 87 ? -0.454 13.059 1.712 1.00 90.88 87 PHE A C 1
ATOM 725 O O . PHE A 1 87 ? 0.533 12.998 0.980 1.00 90.88 87 PHE A O 1
ATOM 732 N N . ILE A 1 88 ? -1.671 13.337 1.229 1.00 89.75 88 ILE A N 1
ATOM 733 C CA . ILE A 1 88 ? -1.920 13.550 -0.210 1.00 89.75 88 ILE A CA 1
ATOM 734 C C . ILE A 1 88 ? -1.240 14.815 -0.747 1.00 89.75 88 ILE A C 1
ATOM 736 O O . ILE A 1 88 ? -0.948 14.899 -1.937 1.00 89.75 88 ILE A O 1
ATOM 740 N N . ALA A 1 89 ? -0.950 15.791 0.120 1.00 90.44 89 ALA A N 1
ATOM 741 C CA . ALA A 1 89 ? -0.174 16.979 -0.225 1.00 90.44 89 ALA A CA 1
ATOM 742 C C . ALA A 1 89 ? 1.349 16.736 -0.208 1.00 90.44 89 ALA A C 1
ATOM 744 O O . ALA A 1 89 ? 2.116 17.685 -0.384 1.00 90.44 89 ALA A O 1
ATOM 745 N N . GLY A 1 90 ? 1.800 15.499 0.039 1.00 88.31 90 GLY A N 1
ATOM 746 C CA . GLY A 1 90 ? 3.217 15.136 0.113 1.00 88.31 90 GLY A CA 1
ATOM 747 C C . GLY A 1 90 ? 3.933 15.692 1.345 1.00 88.31 90 GLY A C 1
ATOM 748 O O . GLY A 1 90 ? 5.161 15.795 1.351 1.00 88.31 90 GLY A O 1
ATOM 749 N N . LYS A 1 91 ? 3.190 16.092 2.383 1.00 90.00 91 LYS A N 1
ATOM 750 C CA . LYS A 1 91 ? 3.777 16.574 3.635 1.00 90.00 91 LYS A CA 1
ATOM 751 C C . LYS A 1 91 ? 4.169 15.389 4.521 1.00 90.00 91 LYS A C 1
ATOM 753 O O . LYS A 1 91 ? 3.474 14.373 4.530 1.00 90.00 91 LYS A O 1
ATOM 758 N N . PRO A 1 92 ? 5.261 15.510 5.294 1.00 86.44 92 PRO A N 1
ATOM 759 C CA . PRO A 1 92 ? 5.638 14.475 6.241 1.00 86.44 92 PRO A CA 1
ATOM 760 C C . PRO A 1 92 ? 4.576 14.359 7.338 1.00 86.44 92 PRO A C 1
ATOM 762 O O . PRO A 1 92 ? 4.211 15.352 7.965 1.00 86.44 92 PRO A O 1
ATOM 765 N N . VAL A 1 93 ? 4.118 13.136 7.586 1.00 87.06 93 VAL A N 1
ATOM 766 C CA . VAL A 1 93 ? 3.271 12.807 8.735 1.00 87.06 93 VAL A CA 1
ATOM 767 C C . VAL A 1 93 ? 4.181 12.374 9.882 1.00 87.06 93 VAL A C 1
ATOM 769 O O . VAL A 1 93 ? 5.037 11.511 9.700 1.00 87.06 93 VAL A O 1
ATOM 772 N N . ALA A 1 94 ? 4.023 12.997 11.050 1.00 83.38 94 ALA A N 1
ATOM 773 C CA . ALA A 1 94 ? 4.962 12.843 12.162 1.00 83.38 94 ALA A CA 1
ATOM 774 C C . ALA A 1 94 ? 4.822 11.524 12.943 1.00 83.38 94 ALA A C 1
ATOM 776 O O . ALA A 1 94 ? 5.803 11.071 13.522 1.00 83.38 94 ALA A O 1
ATOM 777 N N . ASP A 1 95 ? 3.621 10.944 12.987 1.00 88.12 95 ASP A N 1
ATOM 778 C CA . ASP A 1 95 ? 3.287 9.761 13.789 1.00 88.12 95 ASP A CA 1
ATOM 779 C C . ASP A 1 95 ? 3.502 8.464 12.968 1.00 88.12 95 ASP A C 1
ATOM 781 O O . ASP A 1 95 ? 2.754 8.221 12.011 1.00 88.12 95 ASP A O 1
ATOM 785 N N . PRO A 1 96 ? 4.523 7.641 13.288 1.00 85.19 96 PRO A N 1
ATOM 786 C CA . PRO A 1 96 ? 4.861 6.446 12.513 1.00 85.19 96 PRO A CA 1
ATOM 787 C C . PRO A 1 96 ? 3.788 5.351 12.554 1.00 85.19 96 PRO A C 1
ATOM 789 O O . PRO A 1 96 ? 3.555 4.673 11.546 1.00 85.19 96 PRO A O 1
ATOM 792 N N . GLU A 1 97 ? 3.119 5.162 13.690 1.00 86.06 97 GLU A N 1
ATOM 793 C CA . GLU A 1 97 ? 2.041 4.187 13.857 1.00 86.06 97 GLU A CA 1
ATOM 794 C C . GLU A 1 97 ? 0.826 4.575 13.008 1.00 86.06 97 GLU A C 1
ATOM 796 O O . GLU A 1 97 ? 0.236 3.736 12.311 1.00 86.06 97 GLU A O 1
ATOM 801 N N . LEU A 1 98 ? 0.497 5.869 13.000 1.00 89.69 98 LEU A N 1
ATOM 802 C CA . LEU A 1 98 ? -0.587 6.427 12.203 1.00 89.69 98 LEU A CA 1
ATOM 803 C C . LEU A 1 98 ? -0.315 6.251 10.700 1.00 89.69 98 LEU A C 1
ATOM 805 O O . LEU A 1 98 ? -1.206 5.811 9.964 1.00 89.69 98 LEU A O 1
ATOM 809 N N . VAL A 1 99 ? 0.923 6.506 10.259 1.00 88.94 99 VAL A N 1
ATOM 810 C CA . VAL A 1 99 ? 1.380 6.262 8.876 1.00 88.94 99 VAL A CA 1
ATOM 811 C C . VAL A 1 99 ? 1.330 4.782 8.517 1.00 88.94 99 VAL A C 1
ATOM 813 O O . VAL A 1 99 ? 0.864 4.435 7.432 1.00 88.94 99 VAL A O 1
ATOM 816 N N . SER A 1 100 ? 1.756 3.896 9.414 1.00 89.62 100 SER A N 1
ATOM 817 C CA . SER A 1 100 ? 1.740 2.448 9.168 1.00 89.62 100 SER A CA 1
ATOM 818 C C . SER A 1 100 ? 0.312 1.937 8.944 1.00 89.62 100 SER A C 1
ATOM 820 O O . SER A 1 100 ? 0.044 1.198 7.992 1.00 89.62 100 SER A O 1
ATOM 822 N N . CYS A 1 101 ? -0.640 2.398 9.763 1.00 94.25 101 CYS A N 1
ATOM 823 C CA . CYS A 1 101 ? -2.059 2.102 9.569 1.00 94.25 101 CYS A CA 1
ATOM 824 C C . CYS A 1 101 ? -2.612 2.715 8.272 1.00 94.25 101 CYS A C 1
ATOM 826 O O . CYS A 1 101 ? -3.442 2.086 7.611 1.00 94.25 101 CYS A O 1
ATOM 828 N N . LEU A 1 102 ? -2.155 3.907 7.874 1.00 93.12 102 LEU A N 1
ATOM 829 C CA . LEU A 1 102 ? -2.547 4.525 6.604 1.00 93.12 102 LEU A CA 1
ATOM 830 C C . LEU A 1 102 ? -2.062 3.708 5.405 1.00 93.12 102 LEU A C 1
ATOM 832 O O . LEU A 1 102 ? -2.832 3.453 4.485 1.00 93.12 102 LEU A O 1
ATOM 836 N N . GLN A 1 103 ? -0.813 3.247 5.421 1.00 90.12 103 GLN A N 1
ATOM 837 C CA . GLN A 1 103 ? -0.258 2.416 4.349 1.00 90.12 103 GLN A CA 1
ATOM 838 C C . GLN A 1 103 ? -1.034 1.102 4.195 1.00 90.12 103 GLN A C 1
ATOM 840 O O . GLN A 1 103 ? -1.380 0.709 3.080 1.00 90.12 103 GLN A O 1
ATOM 845 N N . ILE A 1 104 ? -1.375 0.440 5.308 1.00 94.44 104 ILE A N 1
ATOM 846 C CA . ILE A 1 104 ? -2.207 -0.775 5.279 1.00 94.44 104 ILE A CA 1
ATOM 847 C C . ILE A 1 104 ? -3.630 -0.453 4.796 1.00 94.44 104 ILE A C 1
ATOM 849 O O . ILE A 1 104 ? -4.196 -1.230 4.030 1.00 94.44 104 ILE A O 1
ATOM 853 N N . THR A 1 105 ? -4.182 0.707 5.165 1.00 95.12 105 THR A N 1
ATOM 854 C CA . THR A 1 105 ? -5.483 1.189 4.669 1.00 95.12 105 THR A CA 1
ATOM 855 C C . THR A 1 105 ? -5.477 1.344 3.149 1.00 95.12 105 THR A C 1
ATOM 857 O O . THR A 1 105 ? -6.328 0.775 2.468 1.00 95.12 105 THR A O 1
ATOM 860 N N . VAL A 1 106 ? -4.501 2.077 2.606 1.00 91.62 106 VAL A N 1
ATOM 861 C CA . VAL A 1 106 ? -4.365 2.315 1.160 1.00 91.62 106 VAL A CA 1
ATOM 862 C C . VAL A 1 106 ? -4.194 0.996 0.411 1.00 91.62 106 VAL A C 1
ATOM 864 O O . VAL A 1 106 ? -4.864 0.772 -0.595 1.00 91.62 106 VAL A O 1
ATOM 867 N N . SER A 1 107 ? -3.356 0.090 0.922 1.00 91.06 107 SER A N 1
ATOM 868 C CA . SER A 1 107 ? -3.185 -1.244 0.339 1.00 91.06 107 SER A CA 1
ATOM 869 C C . SER A 1 107 ? -4.478 -2.068 0.378 1.00 91.06 107 SER A C 1
ATOM 871 O O . SER A 1 107 ? -4.865 -2.663 -0.626 1.00 91.06 107 SER A O 1
ATOM 873 N N . GLY A 1 108 ? -5.198 -2.060 1.502 1.00 92.31 108 GLY A N 1
ATOM 874 C CA . GLY A 1 108 ? -6.468 -2.770 1.650 1.00 92.31 108 GLY A CA 1
ATOM 875 C C . GLY A 1 108 ? -7.551 -2.283 0.688 1.00 92.31 108 GLY A C 1
ATOM 876 O O . GLY A 1 108 ? -8.271 -3.097 0.110 1.00 92.31 108 GLY A O 1
ATOM 877 N N . ILE A 1 109 ? -7.641 -0.972 0.461 1.00 90.88 109 ILE A N 1
ATOM 878 C CA . ILE A 1 109 ? -8.599 -0.394 -0.491 1.00 90.88 109 ILE A CA 1
ATOM 879 C C . ILE A 1 109 ? -8.176 -0.705 -1.928 1.00 90.88 109 ILE A C 1
ATOM 881 O O . ILE A 1 109 ? -9.003 -1.142 -2.723 1.00 90.88 109 ILE A O 1
ATOM 885 N N . ALA A 1 110 ? -6.891 -0.558 -2.257 1.00 86.56 110 ALA A N 1
ATOM 886 C CA . ALA A 1 110 ? -6.361 -0.891 -3.579 1.00 86.56 110 ALA A CA 1
ATOM 887 C C . ALA A 1 110 ? -6.644 -2.353 -3.979 1.00 86.56 110 ALA A C 1
ATOM 889 O O . ALA A 1 110 ? -6.954 -2.638 -5.137 1.00 86.56 110 ALA A O 1
ATOM 890 N N . HIS A 1 111 ? -6.606 -3.283 -3.021 1.00 85.56 111 HIS A N 1
ATOM 891 C CA . HIS A 1 111 ? -6.918 -4.691 -3.269 1.00 85.56 111 HIS A CA 1
ATOM 892 C C . HIS A 1 111 ? -8.395 -4.975 -3.580 1.00 85.56 111 HIS A C 1
ATOM 894 O O . HIS A 1 111 ? -8.665 -5.997 -4.210 1.00 85.56 111 HIS A O 1
ATOM 900 N N . LEU A 1 112 ? -9.339 -4.085 -3.238 1.00 84.44 112 LEU A N 1
ATOM 901 C CA . LEU A 1 112 ? -10.736 -4.230 -3.683 1.00 84.44 112 LEU A CA 1
ATOM 902 C C . LEU A 1 112 ? -10.855 -4.182 -5.211 1.00 84.44 112 LEU A C 1
ATOM 904 O O . LEU A 1 112 ? -11.680 -4.884 -5.795 1.00 84.44 112 LEU A O 1
ATOM 908 N N . PHE A 1 113 ? -10.003 -3.391 -5.867 1.00 73.25 113 PHE A N 1
ATOM 909 C CA . PHE A 1 113 ? -10.000 -3.279 -7.321 1.00 73.25 113 PHE A CA 1
ATOM 910 C C . PHE A 1 113 ? -9.350 -4.491 -7.998 1.00 73.25 113 PHE A C 1
ATOM 912 O O . PHE A 1 113 ? -9.828 -4.950 -9.032 1.00 73.25 113 PHE A O 1
ATOM 919 N N . ASN A 1 114 ? -8.306 -5.068 -7.394 1.00 67.75 114 ASN A N 1
ATOM 920 C CA . ASN A 1 114 ? -7.570 -6.189 -7.989 1.00 67.75 114 ASN A CA 1
ATOM 921 C C . ASN A 1 114 ? -8.437 -7.451 -8.190 1.00 67.75 114 ASN A C 1
ATOM 923 O O . ASN A 1 114 ? -8.163 -8.251 -9.074 1.00 67.75 114 ASN A O 1
ATOM 927 N N . ALA A 1 115 ? -9.503 -7.624 -7.401 1.00 58.81 115 ALA A N 1
ATOM 928 C CA . ALA A 1 115 ? -10.428 -8.752 -7.542 1.00 58.81 115 ALA A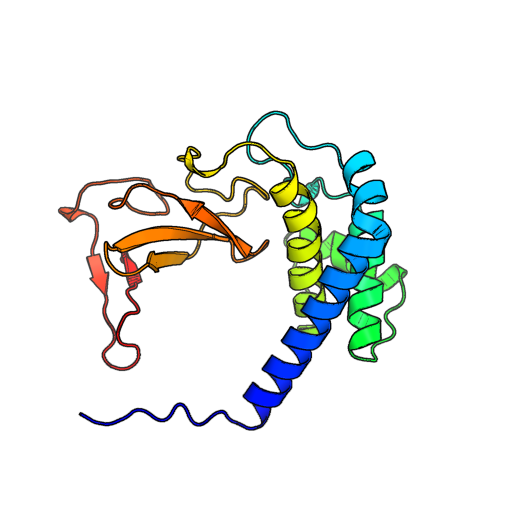 CA 1
ATOM 929 C C . ALA A 1 115 ? -11.376 -8.636 -8.757 1.00 58.81 115 ALA A C 1
ATOM 931 O O . ALA A 1 115 ? -11.969 -9.636 -9.159 1.00 58.81 115 ALA A O 1
ATOM 932 N N . SER A 1 116 ? -11.522 -7.433 -9.327 1.00 57.03 116 SER A N 1
ATOM 933 C CA . SER A 1 116 ? -12.531 -7.109 -10.355 1.00 57.03 116 SER A CA 1
ATOM 934 C C . SER A 1 116 ? -11.944 -6.442 -11.608 1.00 57.03 116 SER A C 1
ATOM 936 O O . SER A 1 116 ? -12.673 -6.176 -12.562 1.00 57.03 116 SER A O 1
ATOM 938 N N . GLY A 1 117 ? -10.654 -6.102 -11.574 1.00 63.41 117 GLY A N 1
ATOM 939 C CA . GLY A 1 117 ? -9.986 -5.256 -12.556 1.00 63.41 117 GLY A CA 1
ATOM 940 C C . GLY A 1 117 ? -9.521 -5.982 -13.825 1.00 63.41 117 GLY A C 1
ATOM 941 O O . GLY A 1 117 ? -9.672 -7.198 -13.958 1.00 63.41 117 GLY A O 1
ATOM 942 N N . PRO A 1 118 ? -8.950 -5.229 -14.781 1.00 65.56 118 PRO A N 1
ATOM 943 C CA . PRO A 1 118 ? -8.380 -5.789 -16.001 1.00 65.56 118 PRO A CA 1
ATOM 944 C C . PRO A 1 118 ? -7.177 -6.690 -15.701 1.00 65.56 118 PRO A C 1
ATOM 946 O O . PRO A 1 118 ? -6.538 -6.567 -14.663 1.00 65.56 118 PRO A O 1
ATOM 949 N N . ASP A 1 119 ? -6.844 -7.576 -16.640 1.00 71.38 119 ASP A N 1
ATOM 950 C CA . ASP A 1 119 ? -5.642 -8.409 -16.568 1.00 71.38 119 ASP A CA 1
ATOM 951 C C . ASP A 1 119 ? -4.374 -7.531 -16.611 1.00 71.38 119 ASP A C 1
ATOM 953 O O . ASP A 1 119 ? -3.963 -7.047 -17.671 1.00 71.38 119 ASP A O 1
ATOM 957 N N . LEU A 1 120 ? -3.783 -7.291 -15.437 1.00 74.44 120 LEU A N 1
ATOM 958 C CA . LEU A 1 120 ? -2.612 -6.428 -15.255 1.00 74.44 120 LEU A CA 1
ATOM 959 C C . LEU A 1 120 ? -1.293 -7.115 -15.621 1.00 74.44 120 LEU A 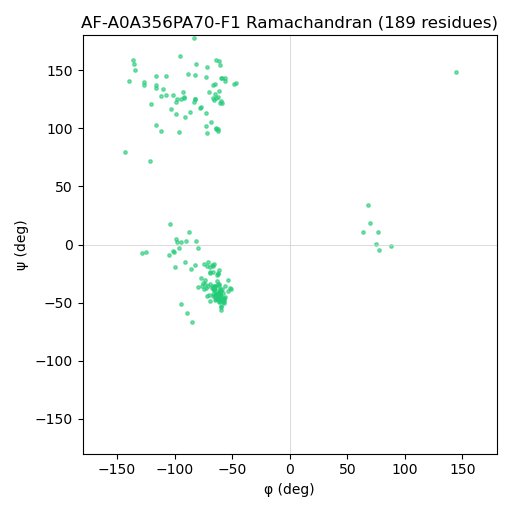C 1
ATOM 961 O O . LEU A 1 120 ? -0.260 -6.446 -15.638 1.00 74.44 120 LEU A O 1
ATOM 965 N N . ASP A 1 121 ? -1.302 -8.401 -15.990 1.00 71.31 121 ASP A N 1
ATOM 966 C CA . ASP A 1 121 ? -0.080 -9.098 -16.416 1.00 71.31 121 ASP A CA 1
ATOM 967 C C . ASP A 1 121 ? 0.500 -8.537 -17.724 1.00 71.31 121 ASP A C 1
ATOM 969 O O . ASP A 1 121 ? 1.670 -8.766 -18.031 1.00 71.31 121 ASP A O 1
ATOM 973 N N . LYS A 1 122 ? -0.296 -7.776 -18.486 1.00 73.62 122 LYS A N 1
ATOM 974 C CA . LYS A 1 122 ? 0.112 -7.127 -19.744 1.00 73.62 122 LYS A CA 1
ATOM 975 C C . LYS A 1 122 ? 0.494 -5.656 -19.586 1.00 73.62 122 LYS A C 1
ATOM 977 O O . LYS A 1 122 ? 0.757 -4.988 -20.582 1.00 73.62 122 LYS A O 1
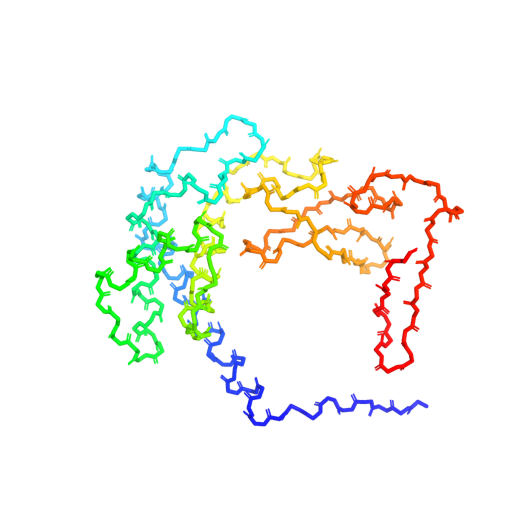ATOM 982 N N . TYR A 1 123 ? 0.467 -5.123 -18.369 1.00 83.50 123 TYR A N 1
ATOM 983 C CA . TYR A 1 123 ? 0.834 -3.736 -18.126 1.00 83.50 123 TYR A CA 1
ATOM 984 C C . TYR A 1 123 ? 2.362 -3.572 -18.151 1.00 83.50 123 TYR A C 1
ATOM 986 O O . TYR A 1 123 ? 3.065 -4.144 -17.327 1.00 83.50 123 TYR A O 1
ATOM 994 N N . GLU A 1 124 ? 2.874 -2.759 -19.080 1.00 77.00 124 GLU A N 1
ATOM 995 C CA . GLU A 1 124 ? 4.320 -2.549 -19.288 1.00 77.00 124 GLU A CA 1
ATOM 996 C C . GLU A 1 124 ? 4.838 -1.206 -18.731 1.00 77.00 124 GLU A C 1
ATOM 998 O O . GLU A 1 124 ? 5.913 -0.736 -19.103 1.00 77.00 124 GLU A O 1
ATOM 1003 N N . GLY A 1 125 ? 4.085 -0.552 -17.843 1.00 79.88 125 GLY A N 1
ATOM 1004 C CA . GLY A 1 125 ? 4.495 0.726 -17.259 1.00 79.88 125 GLY A CA 1
ATOM 1005 C C . GLY A 1 125 ? 5.472 0.596 -16.083 1.00 79.88 125 GLY A C 1
ATOM 1006 O O . GLY A 1 125 ? 5.513 -0.409 -15.370 1.00 79.88 125 GLY A O 1
ATOM 1007 N N . THR A 1 126 ? 6.253 1.659 -15.862 1.00 81.44 126 THR A N 1
ATOM 1008 C CA . THR A 1 126 ? 7.214 1.776 -14.748 1.00 81.44 126 THR A CA 1
ATOM 1009 C C . THR A 1 126 ? 6.574 2.216 -13.423 1.00 81.44 126 THR A C 1
ATOM 1011 O O . THR A 1 126 ? 7.171 2.047 -12.359 1.00 81.44 126 THR A O 1
ATOM 1014 N N . GLY A 1 127 ? 5.361 2.775 -13.472 1.00 88.62 127 GLY A N 1
ATOM 1015 C CA . GLY A 1 127 ? 4.561 3.140 -12.301 1.00 88.62 127 GLY A CA 1
ATOM 1016 C C . GLY A 1 127 ? 3.568 2.045 -11.922 1.00 88.62 127 GLY A C 1
ATOM 1017 O O . GLY A 1 127 ? 3.258 1.172 -12.721 1.00 88.62 127 GLY A O 1
ATOM 1018 N N . CYS A 1 128 ? 3.048 2.087 -10.701 1.00 89.69 128 CYS A N 1
ATOM 1019 C CA . CYS A 1 128 ? 2.027 1.150 -10.256 1.00 89.69 128 CYS A CA 1
ATOM 1020 C C . CYS A 1 128 ? 0.742 1.333 -11.084 1.00 89.69 128 CYS A C 1
ATOM 1022 O O . CYS A 1 128 ? 0.195 2.440 -11.099 1.00 89.69 128 CYS A O 1
ATOM 1024 N N . PRO A 1 129 ? 0.190 0.272 -11.705 1.00 89.25 129 PRO A N 1
ATOM 1025 C CA . PRO A 1 129 ? -1.043 0.384 -12.482 1.00 89.25 129 PRO A CA 1
ATOM 1026 C C . PRO A 1 129 ? -2.263 0.697 -11.613 1.00 89.25 129 PRO A C 1
ATOM 1028 O O . PRO A 1 129 ? -3.279 1.143 -12.133 1.00 89.25 129 PRO A O 1
ATOM 1031 N N . ILE A 1 130 ? -2.181 0.477 -10.299 1.00 87.69 130 ILE A N 1
ATOM 1032 C CA . ILE A 1 130 ? -3.266 0.800 -9.375 1.00 87.69 130 ILE A CA 1
ATOM 1033 C C . ILE A 1 130 ? -3.178 2.263 -8.960 1.00 87.69 130 ILE A C 1
ATOM 1035 O O . ILE A 1 130 ? -4.036 3.046 -9.342 1.00 87.69 130 ILE A O 1
ATOM 1039 N N . CYS A 1 131 ? -2.132 2.644 -8.222 1.00 87.31 131 CYS A N 1
ATOM 1040 C CA . CYS A 1 131 ? -2.053 3.962 -7.589 1.00 87.31 131 CYS A CA 1
ATOM 1041 C C . CYS A 1 131 ? -1.178 4.998 -8.295 1.00 87.31 131 CYS A C 1
ATOM 1043 O O . CYS A 1 131 ? -1.130 6.144 -7.854 1.00 87.31 131 CYS A O 1
ATOM 1045 N N . GLY A 1 132 ? -0.469 4.611 -9.356 1.00 88.00 132 GLY A N 1
ATOM 1046 C CA . GLY A 1 132 ? 0.444 5.487 -10.093 1.00 88.00 132 GLY A CA 1
ATOM 1047 C C . GLY A 1 132 ? 1.800 5.723 -9.422 1.00 88.00 132 GLY A C 1
ATOM 1048 O O . GLY A 1 132 ? 2.663 6.348 -10.030 1.00 88.00 132 GLY A O 1
ATOM 1049 N N . GLU A 1 133 ? 2.018 5.211 -8.207 1.00 89.00 133 GLU A N 1
ATOM 1050 C CA . GLU A 1 133 ? 3.283 5.376 -7.482 1.00 89.00 133 GLU A CA 1
ATOM 1051 C C . GLU A 1 133 ? 4.464 4.783 -8.260 1.00 89.00 133 GLU A C 1
ATOM 1053 O O . GLU A 1 133 ? 4.336 3.729 -8.888 1.00 89.00 133 GLU A O 1
ATOM 1058 N N . SER A 1 134 ? 5.632 5.424 -8.192 1.00 87.62 134 SER A N 1
ATOM 1059 C CA . SER A 1 134 ? 6.824 4.908 -8.872 1.00 87.62 134 SER A CA 1
ATOM 1060 C C . SER A 1 134 ? 7.287 3.595 -8.242 1.00 87.62 134 SER A C 1
ATOM 1062 O O . SER A 1 134 ? 7.341 3.461 -7.018 1.00 87.62 134 SER A O 1
ATOM 1064 N N . ALA A 1 135 ? 7.662 2.615 -9.067 1.00 85.31 135 ALA A N 1
ATOM 1065 C CA . ALA A 1 135 ? 8.252 1.391 -8.548 1.00 85.31 135 ALA A CA 1
ATOM 1066 C C . ALA A 1 135 ? 9.613 1.682 -7.901 1.00 85.31 135 ALA A C 1
ATOM 1068 O O . ALA A 1 135 ? 10.519 2.217 -8.540 1.00 85.31 135 ALA A O 1
ATOM 1069 N N . ALA A 1 136 ? 9.758 1.296 -6.634 1.00 85.62 136 ALA A N 1
ATOM 1070 C CA . ALA A 1 136 ? 11.014 1.420 -5.894 1.00 85.62 136 ALA A CA 1
ATOM 1071 C C . ALA A 1 136 ? 11.796 0.098 -5.824 1.00 85.62 136 ALA A C 1
ATOM 1073 O O . ALA A 1 136 ? 12.994 0.105 -5.556 1.00 85.62 136 ALA A O 1
ATOM 1074 N N . LEU A 1 137 ? 11.125 -1.035 -6.055 1.00 89.62 137 LEU A N 1
ATOM 1075 C CA . LEU A 1 137 ? 11.682 -2.371 -5.873 1.00 89.62 137 LEU A CA 1
ATOM 1076 C C . LEU A 1 137 ? 11.244 -3.303 -7.004 1.00 89.62 137 LEU A C 1
ATOM 1078 O O . LEU A 1 137 ? 10.081 -3.294 -7.416 1.00 89.62 137 LEU A O 1
ATOM 1082 N N . SER A 1 138 ? 12.169 -4.156 -7.448 1.00 89.38 138 SER A N 1
ATOM 1083 C CA . SER A 1 138 ? 11.860 -5.314 -8.285 1.00 89.38 138 SER A CA 1
ATOM 1084 C C . SER A 1 138 ? 12.197 -6.618 -7.569 1.00 89.38 138 SER A C 1
ATOM 1086 O O . SER A 1 138 ? 13.259 -6.735 -6.964 1.00 89.38 138 SER A O 1
ATOM 1088 N N . LEU A 1 139 ? 11.312 -7.600 -7.685 1.00 88.75 139 LEU A N 1
ATOM 1089 C CA . LEU A 1 139 ? 11.428 -8.937 -7.121 1.00 88.75 139 LEU A CA 1
ATOM 1090 C C . LEU A 1 139 ? 11.717 -9.937 -8.241 1.00 88.75 139 LEU A C 1
ATOM 1092 O O . LEU A 1 139 ? 10.993 -9.983 -9.237 1.00 88.75 139 LEU A O 1
ATOM 1096 N N . LEU A 1 140 ? 12.749 -10.762 -8.068 1.00 87.56 140 LEU A N 1
ATOM 1097 C CA . LEU A 1 140 ? 13.032 -11.892 -8.949 1.00 87.56 140 LEU A CA 1
ATOM 1098 C C . LEU A 1 140 ? 12.487 -13.165 -8.308 1.00 87.56 140 LEU A C 1
ATOM 1100 O O . LEU A 1 140 ? 12.963 -13.610 -7.266 1.00 87.56 140 LEU A O 1
ATOM 1104 N N . THR A 1 141 ? 11.463 -13.746 -8.928 1.00 81.31 141 THR A N 1
ATOM 1105 C CA . THR A 1 141 ? 10.805 -14.942 -8.390 1.00 81.31 141 THR A CA 1
ATOM 1106 C C . THR A 1 141 ? 11.425 -16.226 -8.960 1.00 81.31 141 THR A C 1
ATOM 1108 O O . THR A 1 141 ? 11.596 -16.347 -10.181 1.00 81.31 141 THR A O 1
ATOM 1111 N N . PRO A 1 142 ? 11.766 -17.215 -8.109 1.00 78.19 142 PRO A N 1
ATOM 1112 C CA . PRO A 1 142 ? 12.175 -18.540 -8.568 1.00 78.19 142 PRO A CA 1
ATOM 1113 C C . PRO A 1 142 ? 11.063 -19.253 -9.365 1.00 78.19 142 PRO A C 1
ATOM 1115 O O . PRO A 1 142 ? 9.885 -18.955 -9.172 1.00 78.19 142 PRO A O 1
ATOM 1118 N N . PRO A 1 143 ? 11.392 -20.240 -10.223 1.00 70.00 143 PRO A N 1
ATOM 1119 C CA . PRO A 1 143 ? 12.740 -20.709 -10.563 1.00 70.00 143 PRO A CA 1
ATOM 1120 C C . PRO A 1 143 ? 13.356 -19.992 -11.777 1.00 70.00 143 PRO A C 1
ATOM 1122 O O . PRO A 1 143 ? 14.557 -20.093 -11.991 1.00 70.00 143 PRO A O 1
ATOM 1125 N N . TYR A 1 144 ? 12.554 -19.272 -12.568 1.00 66.69 144 TYR A N 1
ATOM 1126 C CA . TYR A 1 144 ? 12.977 -18.692 -13.851 1.00 66.69 144 TYR A CA 1
ATOM 1127 C C . TYR A 1 144 ? 13.349 -17.204 -13.776 1.00 66.69 144 TYR A C 1
ATOM 1129 O O . TYR A 1 144 ? 13.593 -16.591 -14.810 1.00 66.69 144 TYR A O 1
ATOM 1137 N N . GLY A 1 145 ? 13.363 -16.605 -12.578 1.00 74.12 145 GLY A N 1
ATOM 1138 C CA . GLY A 1 145 ? 13.730 -15.200 -12.394 1.00 74.12 145 GLY A CA 1
ATOM 1139 C C . GLY A 1 145 ? 12.707 -14.235 -12.990 1.00 74.12 145 GLY A C 1
ATOM 1140 O O . GLY A 1 145 ? 13.085 -13.184 -13.504 1.00 74.12 145 GLY A O 1
ATOM 1141 N N . LYS A 1 146 ? 11.408 -14.579 -12.955 1.00 83.62 146 LYS A N 1
ATOM 1142 C CA . LYS A 1 146 ? 10.371 -13.647 -13.419 1.00 83.62 146 LYS A CA 1
ATOM 1143 C C . LYS A 1 146 ? 10.445 -12.387 -12.567 1.00 83.62 146 LYS A C 1
ATOM 1145 O O . LYS A 1 146 ? 10.310 -12.464 -11.340 1.00 83.62 146 LYS A O 1
ATOM 1150 N N . ARG A 1 147 ? 10.663 -11.256 -13.234 1.00 86.81 147 ARG A N 1
ATOM 1151 C CA . ARG A 1 147 ? 10.759 -9.947 -12.606 1.00 86.81 147 ARG A CA 1
ATOM 1152 C C . ARG A 1 147 ? 9.365 -9.378 -12.396 1.00 86.81 147 ARG A C 1
ATOM 1154 O O . ARG A 1 147 ? 8.602 -9.224 -13.348 1.00 86.81 147 ARG A O 1
ATOM 1161 N N . ARG A 1 148 ? 9.055 -9.060 -11.146 1.00 88.62 148 ARG A N 1
ATOM 1162 C CA . ARG A 1 148 ? 7.867 -8.296 -10.767 1.00 88.62 148 ARG A CA 1
ATOM 1163 C C . ARG A 1 148 ? 8.289 -6.988 -10.135 1.00 88.62 148 ARG A C 1
ATOM 1165 O O . ARG A 1 148 ? 9.298 -6.947 -9.436 1.00 88.62 148 ARG A O 1
ATOM 1172 N N . LEU A 1 149 ? 7.537 -5.930 -10.369 1.00 90.12 149 LEU A N 1
ATOM 1173 C CA . LEU A 1 149 ? 7.669 -4.701 -9.599 1.00 90.12 149 LEU A CA 1
ATOM 1174 C C . LEU A 1 149 ? 6.760 -4.782 -8.376 1.00 90.12 149 LEU A C 1
ATOM 1176 O O . LEU A 1 149 ? 5.707 -5.412 -8.439 1.00 90.12 149 LEU A O 1
ATOM 1180 N N . HIS A 1 150 ? 7.181 -4.171 -7.270 1.00 90.19 150 HIS A N 1
ATOM 1181 C CA . HIS A 1 150 ? 6.401 -4.099 -6.036 1.00 90.19 150 HIS A CA 1
ATOM 1182 C C . HIS A 1 150 ? 6.144 -2.634 -5.676 1.00 90.19 150 HIS A C 1
ATOM 1184 O O . HIS A 1 150 ? 7.081 -1.853 -5.487 1.00 90.19 150 HIS A O 1
ATOM 1190 N N . CYS A 1 151 ? 4.870 -2.250 -5.573 1.00 89.69 151 CYS A N 1
ATOM 1191 C CA . CYS A 1 151 ? 4.491 -0.912 -5.135 1.00 89.69 151 CYS A CA 1
ATOM 1192 C C . CYS A 1 151 ? 4.611 -0.805 -3.611 1.00 89.69 151 CYS A C 1
ATOM 1194 O O . CYS A 1 151 ? 3.858 -1.441 -2.885 1.00 89.69 151 CYS A O 1
ATOM 1196 N N . THR A 1 152 ? 5.480 0.061 -3.103 1.00 89.25 152 THR A N 1
ATOM 1197 C CA . THR A 1 152 ? 5.654 0.255 -1.651 1.00 89.25 152 THR A CA 1
ATOM 1198 C C . THR A 1 152 ? 4.470 0.958 -0.976 1.00 89.25 152 THR A C 1
ATOM 1200 O O . THR A 1 152 ? 4.348 0.904 0.245 1.00 89.25 152 THR A O 1
ATOM 1203 N N . LEU A 1 153 ? 3.584 1.589 -1.754 1.00 87.88 153 LEU A N 1
ATOM 1204 C CA . LEU A 1 153 ? 2.406 2.298 -1.253 1.00 87.88 153 LEU A CA 1
ATOM 1205 C C . LEU A 1 153 ? 1.175 1.388 -1.145 1.00 87.88 153 LEU A C 1
ATOM 1207 O O . LEU A 1 153 ? 0.617 1.230 -0.064 1.00 87.88 153 LEU A O 1
ATOM 1211 N N . CYS A 1 154 ? 0.741 0.784 -2.256 1.00 87.62 154 CYS A N 1
ATOM 1212 C CA . CYS A 1 154 ? -0.463 -0.056 -2.277 1.00 87.62 154 CYS A CA 1
ATOM 1213 C C . CYS A 1 154 ? -0.178 -1.566 -2.233 1.00 87.62 154 CYS A C 1
ATOM 1215 O O . CYS A 1 154 ? -1.117 -2.349 -2.104 1.00 87.62 154 CYS A O 1
ATOM 1217 N N . ARG A 1 155 ? 1.098 -1.976 -2.306 1.00 88.25 155 ARG A N 1
ATOM 1218 C CA . ARG A 1 155 ? 1.571 -3.378 -2.304 1.00 88.25 155 ARG A CA 1
ATOM 1219 C C . ARG A 1 155 ? 1.134 -4.224 -3.494 1.00 88.25 155 ARG A C 1
ATOM 1221 O O . ARG A 1 155 ? 1.346 -5.432 -3.491 1.00 88.25 155 ARG A O 1
ATOM 1228 N N . HIS A 1 156 ? 0.575 -3.599 -4.526 1.00 87.94 156 HIS A N 1
ATOM 1229 C CA . HIS A 1 156 ? 0.315 -4.285 -5.780 1.00 87.94 156 HIS A CA 1
ATOM 1230 C C . HIS A 1 156 ? 1.633 -4.701 -6.445 1.00 87.94 156 HIS A C 1
ATOM 1232 O O . HIS A 1 156 ? 2.596 -3.926 -6.478 1.00 87.94 156 HIS A O 1
ATOM 1238 N N . GLU A 1 157 ? 1.651 -5.914 -6.992 1.00 88.62 157 GLU A N 1
ATOM 1239 C CA . GLU A 1 157 ? 2.764 -6.448 -7.767 1.00 88.62 157 GLU A CA 1
ATOM 1240 C C . GLU A 1 157 ? 2.321 -6.699 -9.202 1.00 88.62 157 GLU A C 1
ATOM 1242 O O . GLU A 1 157 ? 1.270 -7.296 -9.422 1.00 88.62 157 GLU A O 1
ATOM 1247 N N . TRP A 1 158 ? 3.137 -6.282 -10.166 1.00 88.19 158 TRP A N 1
ATOM 1248 C CA . TRP A 1 158 ? 2.861 -6.478 -11.588 1.00 88.19 158 TRP A CA 1
ATOM 1249 C C . TRP A 1 158 ? 4.106 -6.959 -12.324 1.00 88.19 158 TRP A C 1
ATOM 1251 O O . TRP A 1 158 ? 5.241 -6.767 -11.875 1.00 88.19 158 TRP A O 1
ATOM 1261 N N . SER A 1 159 ? 3.885 -7.639 -13.443 1.00 86.12 159 SER A N 1
ATOM 1262 C CA . SER A 1 159 ? 4.957 -8.174 -14.277 1.00 86.12 159 SER A CA 1
ATOM 1263 C C . SER A 1 159 ? 5.665 -7.049 -15.039 1.00 86.12 159 SER A C 1
ATOM 1265 O O . SER A 1 159 ? 5.039 -6.088 -15.470 1.00 86.12 159 SER A O 1
ATOM 1267 N N . MET A 1 160 ? 6.980 -7.172 -15.222 1.00 81.81 160 MET A N 1
ATOM 1268 C CA . MET A 1 160 ? 7.766 -6.284 -16.084 1.00 81.81 160 MET A CA 1
ATOM 1269 C C . MET A 1 160 ? 8.736 -7.115 -16.928 1.00 81.81 160 MET A C 1
ATOM 1271 O O . MET A 1 160 ? 9.089 -8.242 -16.566 1.00 81.81 160 MET A O 1
ATOM 1275 N N . THR A 1 161 ? 9.198 -6.549 -18.045 1.00 75.44 161 THR A N 1
ATOM 1276 C CA . THR A 1 161 ? 10.314 -7.103 -18.813 1.00 75.44 161 THR A CA 1
ATOM 1277 C C . THR A 1 161 ? 11.503 -7.442 -17.908 1.00 75.44 161 THR A C 1
ATOM 1279 O O . THR A 1 161 ? 11.874 -6.713 -16.982 1.00 75.44 161 THR A O 1
ATOM 1282 N N . SER A 1 162 ? 12.119 -8.592 -18.182 1.00 69.31 162 SER A N 1
ATOM 1283 C CA . SER A 1 162 ? 13.167 -9.168 -17.333 1.00 69.31 162 SER A CA 1
ATOM 1284 C C . SER A 1 162 ? 14.410 -8.280 -17.215 1.00 69.31 162 SER A C 1
ATOM 1286 O O . SER A 1 162 ? 15.122 -8.370 -16.221 1.00 69.31 162 SER A O 1
ATOM 1288 N N . VAL A 1 163 ? 14.652 -7.413 -18.203 1.00 75.12 163 VAL A N 1
ATOM 1289 C CA . VAL A 1 163 ? 15.830 -6.544 -18.312 1.00 75.12 163 VAL A CA 1
ATOM 1290 C C . VAL A 1 163 ? 15.369 -5.101 -18.503 1.00 75.12 163 VAL A C 1
ATOM 1292 O O . VAL A 1 163 ? 14.431 -4.849 -19.260 1.00 75.12 163 VAL A O 1
ATOM 1295 N N . GLY A 1 164 ? 16.014 -4.162 -17.807 1.00 79.12 164 GLY A N 1
ATOM 1296 C CA . GLY A 1 164 ? 15.721 -2.734 -17.929 1.00 79.12 164 GLY A CA 1
ATOM 1297 C C . GLY A 1 164 ? 15.844 -1.965 -16.615 1.00 79.12 164 GLY A C 1
ATOM 1298 O O . GLY A 1 164 ? 15.541 -2.492 -15.539 1.00 79.12 164 GLY A O 1
ATOM 1299 N N . CYS A 1 165 ? 16.238 -0.697 -16.682 1.00 82.06 165 CYS A N 1
ATOM 1300 C CA . CYS A 1 165 ? 16.184 0.202 -15.534 1.00 82.06 165 CYS A CA 1
ATOM 1301 C C . CYS A 1 165 ? 14.721 0.466 -15.137 1.00 82.06 165 CYS A C 1
ATOM 1303 O O . CYS A 1 165 ? 13.938 0.933 -15.961 1.00 82.06 165 CYS A O 1
ATOM 1305 N N . ILE A 1 166 ? 14.360 0.238 -13.866 1.00 82.62 166 ILE A N 1
ATOM 1306 C CA . ILE A 1 166 ? 12.988 0.475 -13.364 1.00 82.62 166 ILE A CA 1
ATOM 1307 C C . ILE A 1 166 ? 12.554 1.941 -13.487 1.00 82.62 166 ILE A C 1
ATOM 1309 O O . ILE A 1 166 ? 11.364 2.234 -13.501 1.00 82.62 166 ILE A O 1
ATOM 1313 N N . ARG A 1 167 ? 13.523 2.862 -13.566 1.00 81.38 167 ARG A N 1
ATOM 1314 C CA . ARG A 1 167 ? 13.282 4.305 -13.571 1.00 81.38 167 ARG A CA 1
ATOM 1315 C C . ARG A 1 167 ? 13.205 4.893 -14.976 1.00 81.38 167 ARG A C 1
ATOM 1317 O O . ARG A 1 167 ? 12.267 5.624 -15.262 1.00 81.38 167 ARG A O 1
ATOM 1324 N N . CYS A 1 168 ? 14.196 4.624 -15.830 1.00 81.12 168 CYS A N 1
ATOM 1325 C CA . CYS A 1 168 ? 14.269 5.210 -17.176 1.00 81.12 168 CYS A CA 1
ATOM 1326 C C . CYS A 1 168 ? 13.894 4.239 -18.304 1.00 81.12 168 CYS A C 1
ATOM 1328 O O . CYS A 1 168 ? 13.780 4.668 -19.446 1.00 81.12 168 CYS A O 1
ATOM 1330 N N . GLY A 1 169 ? 13.727 2.946 -18.013 1.00 78.31 169 GLY A N 1
ATOM 1331 C CA . GLY A 1 169 ? 13.389 1.929 -19.010 1.00 78.31 169 GLY A CA 1
ATOM 1332 C C . GLY A 1 169 ? 14.541 1.510 -19.926 1.00 78.31 169 GLY A C 1
ATOM 1333 O O . GLY A 1 169 ? 14.334 0.647 -20.774 1.00 78.31 169 GLY A O 1
ATOM 1334 N N . SER A 1 170 ? 15.750 2.069 -19.766 1.00 82.19 170 SER A N 1
ATOM 1335 C CA . SER A 1 170 ? 16.903 1.669 -20.586 1.00 82.19 170 SER A CA 1
ATOM 1336 C C . SER A 1 170 ? 17.200 0.184 -20.402 1.00 82.19 170 SER A C 1
ATOM 1338 O O . SER A 1 170 ? 17.408 -0.273 -19.276 1.00 82.19 170 SER A O 1
ATOM 1340 N N . GLY A 1 171 ? 17.212 -0.561 -21.507 1.00 80.06 171 GLY A N 1
ATOM 1341 C CA . GLY A 1 171 ? 17.602 -1.970 -21.569 1.00 80.06 171 GLY A CA 1
ATOM 1342 C C . GLY A 1 171 ? 19.092 -2.187 -21.829 1.00 80.06 171 GLY A C 1
ATOM 1343 O O . GLY A 1 171 ? 19.502 -3.336 -21.988 1.00 80.06 171 GLY A O 1
ATOM 1344 N N . ASP A 1 172 ? 19.888 -1.117 -21.907 1.00 82.88 172 ASP A N 1
ATOM 1345 C CA . ASP A 1 172 ? 21.321 -1.228 -22.156 1.00 82.88 172 ASP A CA 1
ATOM 1346 C C . ASP A 1 172 ? 22.029 -1.770 -20.910 1.00 82.88 172 ASP A C 1
ATOM 1348 O O . ASP A 1 172 ? 22.085 -1.128 -19.862 1.00 82.88 172 ASP A O 1
ATOM 1352 N N . ALA A 1 173 ? 22.574 -2.979 -21.029 1.00 77.12 173 ALA A N 1
ATOM 1353 C CA . ALA A 1 173 ? 23.298 -3.631 -19.947 1.00 77.12 173 ALA A CA 1
ATOM 1354 C C . ALA A 1 173 ? 24.568 -2.863 -19.543 1.00 77.12 173 ALA A C 1
ATOM 1356 O O . ALA A 1 173 ? 24.991 -2.960 -18.396 1.00 77.12 173 ALA A O 1
ATOM 1357 N N . SER A 1 174 ? 25.170 -2.091 -20.456 1.00 80.44 174 SER A N 1
ATOM 1358 C CA . SER A 1 174 ? 26.344 -1.268 -20.142 1.00 80.44 174 SER A CA 1
ATOM 1359 C C . SER A 1 174 ? 26.015 -0.055 -19.264 1.00 80.44 174 SER A C 1
ATOM 1361 O O . SER A 1 174 ? 26.905 0.481 -18.606 1.00 80.44 174 SER A O 1
ATOM 1363 N N . GLU A 1 175 ? 24.739 0.334 -19.205 1.00 78.75 175 GLU A N 1
ATOM 1364 C CA . GLU A 1 175 ? 24.219 1.410 -18.353 1.00 78.75 175 GLU A CA 1
ATOM 1365 C C . GLU A 1 175 ? 23.671 0.897 -17.007 1.00 78.75 175 GLU A C 1
ATOM 1367 O O . GLU A 1 175 ? 23.158 1.686 -16.214 1.00 78.75 175 GLU A O 1
ATOM 1372 N N . GLN A 1 176 ? 23.748 -0.411 -16.731 1.00 79.00 176 GLN A N 1
ATOM 1373 C CA . GLN A 1 176 ? 23.193 -1.032 -15.524 1.00 79.00 176 GLN A CA 1
ATOM 1374 C C . GLN A 1 176 ? 24.306 -1.630 -14.660 1.00 79.00 176 GLN A C 1
ATOM 1376 O O . GLN A 1 176 ? 24.801 -2.724 -14.934 1.00 79.00 176 GLN A O 1
ATOM 1381 N N . ASN A 1 177 ? 24.676 -0.941 -13.577 1.00 83.69 177 ASN A N 1
ATOM 1382 C CA . ASN A 1 177 ? 25.605 -1.484 -12.587 1.00 83.69 177 ASN A CA 1
ATOM 1383 C C . ASN A 1 177 ? 24.837 -2.057 -11.398 1.00 83.69 177 ASN A C 1
ATOM 1385 O O . ASN A 1 177 ? 24.052 -1.357 -10.763 1.00 83.69 177 ASN A O 1
ATOM 1389 N N . TYR A 1 178 ? 25.098 -3.321 -11.069 1.00 85.31 178 TYR A N 1
ATOM 1390 C CA . TYR A 1 178 ? 24.498 -3.997 -9.922 1.00 85.31 178 TYR A CA 1
ATOM 1391 C C . TYR A 1 178 ? 25.509 -4.081 -8.782 1.00 85.31 178 TYR A C 1
ATOM 1393 O O . TYR A 1 178 ? 26.555 -4.723 -8.892 1.00 85.31 178 TYR A O 1
ATOM 1401 N N . LEU A 1 179 ? 25.189 -3.419 -7.675 1.00 88.88 179 LEU A N 1
ATOM 1402 C CA . LEU A 1 179 ? 25.949 -3.482 -6.437 1.00 88.88 179 LEU A CA 1
ATOM 1403 C C . LEU A 1 179 ? 25.377 -4.591 -5.554 1.00 88.88 179 LEU A C 1
ATOM 1405 O O . LEU A 1 179 ? 24.188 -4.592 -5.238 1.00 88.88 179 LEU A O 1
ATOM 1409 N N . THR A 1 180 ? 26.235 -5.515 -5.127 1.00 90.12 180 THR A N 1
ATOM 1410 C CA . THR A 1 180 ? 25.872 -6.639 -4.252 1.00 90.12 180 THR A CA 1
ATOM 1411 C C . THR A 1 180 ? 26.423 -6.435 -2.846 1.00 90.12 180 THR A C 1
ATOM 1413 O O . THR A 1 180 ? 27.555 -5.968 -2.694 1.00 90.12 180 THR A O 1
ATOM 1416 N N . SER A 1 181 ? 25.688 -6.869 -1.822 1.00 88.00 181 SER A N 1
ATOM 1417 C CA . SER A 1 181 ? 26.184 -6.914 -0.442 1.00 88.00 181 SER A CA 1
ATOM 1418 C C . SER A 1 181 ? 26.398 -8.351 0.028 1.00 88.00 181 SER A C 1
ATOM 1420 O O . SER A 1 181 ? 25.521 -9.199 -0.119 1.00 88.00 181 SER A O 1
ATOM 1422 N N . GLY A 1 182 ? 27.550 -8.617 0.651 1.00 89.56 182 GLY A N 1
ATOM 1423 C CA . GLY A 1 182 ? 27.793 -9.891 1.335 1.00 89.56 182 GLY A CA 1
ATOM 1424 C C . GLY A 1 182 ? 26.954 -10.063 2.609 1.00 89.56 182 GLY A C 1
ATOM 1425 O O . GLY A 1 182 ? 26.690 -11.193 3.007 1.00 89.56 182 GLY A O 1
ATOM 1426 N N . GLU A 1 183 ? 26.523 -8.958 3.226 1.00 91.94 183 GLU A N 1
ATOM 1427 C CA . GLU A 1 183 ? 25.655 -8.951 4.414 1.00 91.94 183 GLU A CA 1
ATOM 1428 C C . GLU A 1 183 ? 24.198 -9.283 4.059 1.00 91.94 183 GLU A C 1
ATOM 1430 O O . GLU A 1 183 ? 23.508 -9.955 4.821 1.00 91.94 183 GLU A O 1
ATOM 1435 N N . PHE A 1 184 ? 23.757 -8.881 2.862 1.00 86.44 184 PHE A N 1
ATOM 1436 C CA . PHE A 1 184 ? 22.398 -9.097 2.366 1.00 86.44 184 PHE A CA 1
ATOM 1437 C C . PHE A 1 184 ? 22.412 -9.896 1.053 1.00 86.44 184 PHE A C 1
ATOM 1439 O O . PHE A 1 184 ? 22.163 -9.337 -0.020 1.00 86.44 184 PHE A O 1
ATOM 1446 N N . PRO A 1 185 ? 22.721 -11.206 1.102 1.00 86.50 185 PRO A N 1
ATOM 1447 C CA . PRO A 1 185 ? 22.779 -12.031 -0.097 1.00 86.50 185 PRO A CA 1
ATOM 1448 C C . PRO A 1 185 ? 21.417 -12.076 -0.803 1.00 86.50 185 PRO A C 1
ATOM 1450 O O . PRO A 1 185 ? 20.390 -12.332 -0.177 1.00 86.50 185 PRO A O 1
ATOM 1453 N N . GLY A 1 186 ? 21.421 -11.853 -2.119 1.00 84.75 186 GLY A N 1
ATOM 1454 C CA . GLY A 1 186 ? 20.210 -11.813 -2.949 1.00 84.75 186 GLY A CA 1
ATOM 1455 C C . GLY A 1 186 ? 19.537 -10.440 -3.044 1.00 84.75 186 GLY A C 1
ATOM 1456 O O . GLY A 1 186 ? 18.543 -10.320 -3.757 1.00 84.75 186 GLY A O 1
ATOM 1457 N N . ILE A 1 187 ? 20.069 -9.414 -2.369 1.00 88.12 187 ILE A N 1
ATOM 1458 C CA . ILE A 1 187 ? 19.681 -8.014 -2.575 1.00 88.12 187 ILE A CA 1
ATOM 1459 C C . ILE A 1 187 ? 20.736 -7.331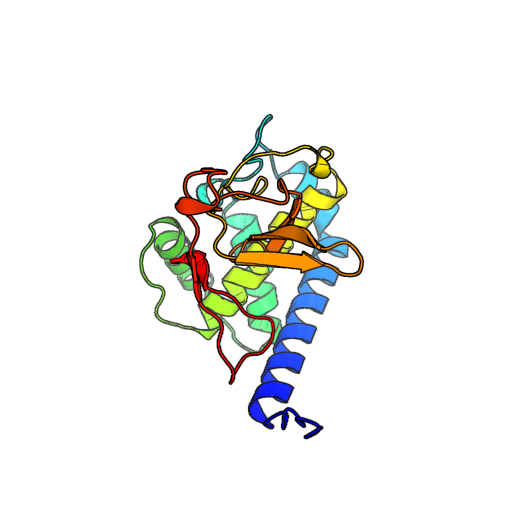 -3.444 1.00 88.12 187 ILE A C 1
ATOM 1461 O O . ILE A 1 187 ? 21.932 -7.368 -3.147 1.00 88.12 187 ILE A O 1
ATOM 1465 N N . GLU A 1 188 ? 20.267 -6.676 -4.502 1.00 88.88 188 GLU A N 1
ATOM 1466 C CA . GLU A 1 188 ? 21.094 -5.937 -5.449 1.00 88.88 188 GLU A CA 1
ATOM 1467 C C . GLU A 1 188 ? 20.565 -4.509 -5.586 1.00 88.88 188 GLU A C 1
ATOM 1469 O O . GLU A 1 188 ? 19.352 -4.285 -5.628 1.00 88.88 188 GLU A O 1
ATOM 1474 N N . VAL A 1 189 ? 21.474 -3.537 -5.655 1.00 87.50 189 VAL A N 1
ATOM 1475 C CA . VAL A 1 189 ? 21.141 -2.124 -5.873 1.00 87.50 189 VAL A CA 1
ATOM 1476 C C . VAL A 1 189 ? 21.641 -1.709 -7.247 1.00 87.50 189 VAL A C 1
ATOM 1478 O O . VAL A 1 189 ? 22.814 -1.901 -7.558 1.00 87.50 189 VAL A O 1
ATOM 1481 N N . VAL A 1 190 ? 20.756 -1.126 -8.055 1.00 81.62 190 VAL A N 1
ATOM 1482 C CA . VAL A 1 190 ? 21.116 -0.574 -9.366 1.00 81.62 190 VAL A CA 1
ATOM 1483 C C . VAL A 1 190 ? 21.694 0.830 -9.175 1.00 81.62 190 VAL A C 1
ATOM 1485 O O . VAL A 1 190 ? 21.038 1.668 -8.550 1.00 81.62 190 VAL A O 1
ATOM 1488 N N . ALA A 1 191 ? 22.901 1.069 -9.692 1.00 73.12 191 ALA A N 1
ATOM 1489 C CA . ALA A 1 191 ? 23.653 2.323 -9.580 1.00 73.12 191 ALA A CA 1
ATOM 1490 C C . ALA A 1 191 ? 23.986 2.941 -10.944 1.00 73.12 191 ALA A C 1
ATOM 1492 O O . ALA A 1 191 ? 24.324 2.179 -11.883 1.00 73.12 191 ALA A O 1
#

Radius of gyration: 18.67 Å; Cα contacts (8 Å, |Δi|>4): 231; chains: 1; bounding box: 48×40×43 Å

Solvent-accessible surface area (backbone atoms only — not comparable to full-atom values): 11384 Å² total; per-residue (Å²): 136,82,82,80,74,80,76,74,46,74,68,53,52,54,50,50,52,52,50,50,54,48,51,50,50,42,54,50,47,44,74,77,42,32,72,66,47,58,72,72,51,82,65,48,97,54,74,41,27,47,36,70,85,70,58,58,63,69,61,53,52,55,48,32,54,51,45,34,47,76,76,71,43,88,74,58,67,70,55,55,52,50,52,49,57,36,49,73,69,72,43,89,76,88,52,66,69,62,50,53,39,43,41,53,33,49,20,48,58,52,51,61,48,70,80,75,54,78,83,53,73,77,44,82,67,56,40,30,56,49,44,48,48,66,44,82,45,76,45,69,39,84,94,82,49,54,30,27,36,39,25,85,62,44,64,56,67,41,42,45,76,81,67,50,42,65,84,82,60,53,64,54,66,93,74,57,40,77,48,75,42,90,89,46,76,94,50,72,44,82,96

Secondary structure (DSSP, 8-state):
---------HHHHHHHHHHHHHHHHHHHHHHHHHHHHHHH----SSSSSS-GGGS-HHHHHHHHHHHHHHTT----HHHHHHHHHHHHTTPPPS-HHHHHHHHHHHHHHHHHHHTTS--GGG---SB-TTT-PBP-EEEEETTTTEEEEE-TTT--EEE--SSS-TTT----GGG-PEEE-SSSTT-EEE-